Protein AF-A0A9Q1A5R7-F1 (afdb_monomer_lite)

pLDDT: mean 77.95, std 18.31, range [35.03, 96.88]

InterPro domains:
  IPR004014 Cation-transporting P-type ATPase, N-terminal [PF00690] (133-201)
  IPR004014 Cation-transporting P-type ATPase, N-terminal [SM00831] (129-206)
  IPR023298 P-type ATPase, transmembrane domain superfamily [SSF81665] (133-232)
  IPR024750 Calcium-transporting P-type ATPase, N-terminal autoinhibitory domain [PF12515] (28-69)

Organism: NCBI:txid2511006

Secondary structure (DSSP, 8-state):
----PPP--------------------TT----GGG--HHHHHHHHHHHHHHHHHHHTTTTSTHHHHHHHHHHHHHHHHHHHHHHHHHHHHHHHTTSS----------SS-SS-HHHHHHHHHHT-HHHHHHTTHHHHHHHHTT-BTTTB----HHHHHHHHHHH--S---PPPPPPHHHHHHHHTT-HHHHHHHHHHHHHHHHHHHHT-TTTTTHHHHHHHHHHHHHHHH-

Structure (mmCIF, N/CA/C/O backbone):
data_AF-A0A9Q1A5R7-F1
#
_entry.id   AF-A0A9Q1A5R7-F1
#
loop_
_atom_site.group_PDB
_atom_site.id
_atom_site.type_symbol
_atom_site.label_atom_id
_atom_site.label_alt_id
_atom_site.label_comp_id
_atom_site.label_asym_id
_atom_site.label_entity_id
_atom_site.label_seq_id
_atom_site.pdbx_PDB_ins_code
_atom_site.Cartn_x
_atom_site.Cartn_y
_atom_site.Cartn_z
_atom_site.occupancy
_atom_site.B_iso_or_equiv
_atom_site.auth_seq_id
_atom_site.auth_comp_id
_atom_site.auth_asym_id
_atom_site.auth_atom_id
_atom_site.pdbx_PDB_model_num
ATOM 1 N N . MET A 1 1 ? 64.427 -32.497 36.022 1.00 37.00 1 MET A N 1
ATOM 2 C CA . MET A 1 1 ? 63.151 -33.239 35.947 1.00 37.00 1 MET A CA 1
ATOM 3 C C . MET A 1 1 ? 62.146 -32.393 35.185 1.00 37.00 1 MET A C 1
ATOM 5 O O . MET A 1 1 ? 61.895 -31.293 35.646 1.00 37.00 1 MET A O 1
ATOM 9 N N . ALA A 1 2 ? 61.648 -32.941 34.064 1.00 38.72 2 ALA A N 1
ATOM 10 C CA . ALA A 1 2 ? 60.369 -32.684 33.371 1.00 38.72 2 ALA A CA 1
ATOM 11 C C . ALA A 1 2 ? 60.026 -31.236 32.932 1.00 38.72 2 ALA A C 1
ATOM 13 O O . ALA A 1 2 ? 60.221 -30.293 33.673 1.00 38.72 2 ALA A O 1
ATOM 14 N N . HIS A 1 3 ? 59.438 -30.935 31.773 1.00 36.19 3 HIS A N 1
ATOM 15 C CA . HIS A 1 3 ? 58.871 -31.721 30.677 1.00 36.19 3 HIS A CA 1
ATOM 16 C C . HIS A 1 3 ? 58.752 -30.738 29.489 1.00 36.19 3 HIS A C 1
ATOM 18 O O . HIS A 1 3 ? 57.985 -29.783 29.583 1.00 36.19 3 HIS A O 1
ATOM 24 N N . GLN A 1 4 ? 59.476 -30.934 28.384 1.00 41.53 4 GLN A N 1
ATOM 25 C CA . GLN A 1 4 ? 59.253 -30.161 27.154 1.00 41.53 4 GLN A CA 1
ATOM 26 C C . GLN A 1 4 ? 58.473 -31.052 26.188 1.00 41.53 4 GLN A C 1
ATOM 28 O O . GLN A 1 4 ? 59.016 -31.992 25.611 1.00 41.53 4 GLN A O 1
ATOM 33 N N . ARG A 1 5 ? 57.153 -30.841 26.124 1.00 46.53 5 ARG A N 1
ATOM 34 C CA . ARG A 1 5 ? 56.271 -31.512 25.163 1.00 46.53 5 ARG A CA 1
ATOM 35 C C . ARG A 1 5 ? 56.503 -30.874 23.796 1.00 46.53 5 ARG A C 1
ATOM 37 O O . ARG A 1 5 ? 56.421 -29.658 23.675 1.00 46.53 5 ARG A O 1
ATOM 44 N N . GLY A 1 6 ? 56.858 -31.705 22.822 1.00 43.41 6 GLY A N 1
ATOM 45 C CA . GLY A 1 6 ? 57.035 -31.306 21.435 1.00 43.41 6 GLY A CA 1
ATOM 46 C C . GLY A 1 6 ? 55.694 -31.024 20.771 1.00 43.41 6 GLY A C 1
ATOM 47 O O . GLY A 1 6 ? 54.748 -31.799 20.919 1.00 43.41 6 GLY A O 1
ATOM 48 N N . ASP A 1 7 ? 55.644 -29.921 20.035 1.00 40.94 7 ASP A N 1
ATOM 49 C CA . ASP A 1 7 ? 54.522 -29.579 19.176 1.00 40.94 7 ASP A CA 1
ATOM 50 C C . ASP A 1 7 ? 54.569 -30.441 17.904 1.00 40.94 7 ASP A C 1
ATOM 52 O O . ASP A 1 7 ? 55.521 -30.425 17.121 1.00 40.94 7 ASP A O 1
ATOM 56 N N . LEU A 1 8 ? 53.515 -31.237 17.746 1.00 48.56 8 LEU A N 1
ATOM 57 C CA . LEU A 1 8 ? 53.211 -32.132 16.635 1.00 48.56 8 LEU A CA 1
ATOM 58 C C . LEU A 1 8 ? 52.530 -31.355 15.497 1.00 48.56 8 LEU A C 1
ATOM 60 O O . LEU A 1 8 ? 51.333 -31.499 15.308 1.00 48.56 8 LEU A O 1
ATOM 64 N N . GLU A 1 9 ? 53.256 -30.545 14.724 1.00 46.25 9 GLU A N 1
ATOM 65 C CA . GLU A 1 9 ? 52.755 -30.038 13.423 1.00 46.25 9 GLU A CA 1
ATOM 66 C C . GLU A 1 9 ? 53.860 -29.898 12.354 1.00 46.25 9 GLU A C 1
ATOM 68 O O . GLU A 1 9 ? 53.788 -29.076 11.444 1.00 46.25 9 GLU A O 1
ATOM 73 N N . ALA A 1 10 ? 54.892 -30.744 12.406 1.00 43.75 10 ALA A N 1
ATOM 74 C CA . ALA A 1 10 ? 55.768 -30.963 11.256 1.00 43.75 10 ALA A CA 1
ATOM 75 C C . ALA A 1 10 ? 55.253 -32.180 10.475 1.00 43.75 10 ALA A C 1
ATOM 77 O O . ALA A 1 10 ? 55.503 -33.327 10.846 1.00 43.75 10 ALA A O 1
ATOM 78 N N . GLY A 1 11 ? 54.478 -31.923 9.419 1.00 40.28 11 GLY A N 1
ATOM 79 C CA . GLY A 1 11 ? 54.028 -32.952 8.484 1.00 40.28 11 GLY A CA 1
ATOM 80 C C . GLY A 1 11 ? 55.211 -33.764 7.950 1.00 40.28 11 GLY A C 1
ATOM 81 O O . GLY A 1 11 ? 56.242 -33.203 7.580 1.00 40.28 11 GLY A O 1
ATOM 82 N N . GLN A 1 12 ? 55.055 -35.087 7.952 1.00 38.22 12 GLN A N 1
ATOM 83 C CA . GLN A 1 12 ? 56.049 -36.056 7.499 1.00 38.22 12 GLN A CA 1
ATOM 84 C C . GLN A 1 12 ? 56.592 -35.709 6.106 1.00 38.22 12 GLN A C 1
ATOM 86 O O . GLN A 1 12 ? 55.837 -35.546 5.146 1.00 38.22 12 GLN A O 1
ATOM 91 N N . ASN A 1 13 ? 57.920 -35.664 5.997 1.00 38.91 13 ASN A N 1
ATOM 92 C CA . ASN A 1 13 ? 58.622 -35.678 4.722 1.00 38.91 13 ASN A CA 1
ATOM 93 C C . ASN A 1 13 ? 58.421 -37.055 4.079 1.00 38.91 13 ASN A C 1
ATOM 95 O O . ASN A 1 13 ? 59.098 -38.016 4.438 1.00 38.91 13 ASN A O 1
ATOM 99 N N . ILE A 1 14 ? 57.483 -37.151 3.136 1.00 39.03 14 ILE A N 1
ATOM 100 C CA . ILE A 1 14 ? 57.416 -38.282 2.211 1.00 39.03 14 ILE A CA 1
ATOM 101 C C . ILE A 1 14 ? 58.539 -38.084 1.194 1.00 39.03 14 ILE A C 1
ATOM 103 O O . ILE A 1 14 ? 58.403 -37.377 0.196 1.00 39.03 14 ILE A O 1
ATOM 107 N N . SER A 1 15 ? 59.679 -38.698 1.486 1.00 44.50 15 SER A N 1
ATOM 108 C CA . SER A 1 15 ? 60.697 -39.037 0.504 1.00 44.50 15 SER A CA 1
ATOM 109 C C . SER A 1 15 ? 60.098 -40.052 -0.471 1.00 44.50 15 SER A C 1
ATOM 111 O O . SER A 1 15 ? 60.019 -41.242 -0.185 1.00 44.50 15 SER A O 1
ATOM 113 N N . THR A 1 16 ? 59.652 -39.568 -1.628 1.00 38.34 16 THR A N 1
ATOM 114 C CA . THR A 1 16 ? 59.448 -40.407 -2.814 1.00 38.34 16 THR A CA 1
ATOM 115 C C . THR A 1 16 ? 60.491 -40.006 -3.839 1.00 38.34 16 THR A C 1
ATOM 117 O O . THR A 1 16 ? 60.347 -39.039 -4.580 1.00 38.34 16 THR A O 1
ATOM 120 N N . ASP A 1 17 ? 61.596 -40.742 -3.793 1.00 39.72 17 ASP A N 1
ATOM 121 C CA . ASP A 1 17 ? 62.541 -40.853 -4.890 1.00 39.72 17 ASP A CA 1
ATOM 122 C C . ASP A 1 17 ? 61.871 -41.679 -5.994 1.00 39.72 17 ASP A C 1
ATOM 124 O O . ASP A 1 17 ? 61.526 -42.845 -5.796 1.00 39.72 17 ASP A O 1
ATOM 128 N N . LEU A 1 18 ? 61.618 -41.045 -7.133 1.00 40.28 18 LEU A N 1
ATOM 129 C CA . LEU A 1 18 ? 61.292 -41.710 -8.388 1.00 40.28 18 LEU A CA 1
ATOM 130 C C . LEU A 1 18 ? 61.838 -40.839 -9.515 1.00 40.28 18 LEU A C 1
ATOM 132 O O . LEU A 1 18 ? 61.163 -39.993 -10.096 1.00 40.28 18 LEU A O 1
ATOM 136 N N . SER A 1 19 ? 63.115 -41.065 -9.807 1.00 40.78 19 SER A N 1
ATOM 137 C CA . SER A 1 19 ? 63.731 -40.662 -11.063 1.00 40.78 19 SER A CA 1
ATOM 138 C C . SER A 1 19 ? 62.994 -41.316 -12.238 1.00 40.78 19 SER A C 1
ATOM 140 O O . SER A 1 19 ? 63.115 -42.520 -12.459 1.00 40.78 19 SER A O 1
ATOM 142 N N . ARG A 1 20 ? 62.270 -40.523 -13.034 1.00 35.03 20 ARG A N 1
ATOM 143 C CA . ARG A 1 20 ? 62.025 -40.813 -14.454 1.00 35.03 20 ARG A CA 1
ATOM 144 C C . ARG A 1 20 ? 61.738 -39.512 -15.198 1.00 35.03 20 ARG A C 1
ATOM 146 O O . ARG A 1 20 ? 60.765 -38.829 -14.904 1.00 35.03 20 ARG A O 1
ATOM 153 N N . GLY A 1 21 ? 62.628 -39.170 -16.127 1.00 43.41 21 GLY A N 1
ATOM 154 C CA . GLY A 1 21 ? 62.523 -37.975 -16.955 1.00 43.41 21 GLY A CA 1
ATOM 155 C C . GLY A 1 21 ? 61.271 -37.961 -17.831 1.00 43.41 21 GLY A C 1
ATOM 156 O O . GLY A 1 21 ? 60.782 -39.005 -18.265 1.00 43.41 21 GLY A O 1
ATOM 157 N N . GLY A 1 22 ? 60.790 -36.750 -18.089 1.00 36.47 22 GLY A N 1
ATOM 158 C CA . GLY A 1 22 ? 59.704 -36.449 -19.010 1.00 36.47 22 GLY A CA 1
ATOM 159 C C . GLY A 1 22 ? 59.346 -34.973 -18.898 1.00 36.47 22 GLY A C 1
ATOM 160 O O . GLY A 1 22 ? 58.920 -34.523 -17.839 1.00 36.47 22 GLY A O 1
ATOM 161 N N . ASP A 1 23 ? 59.587 -34.234 -19.974 1.00 49.88 23 ASP A N 1
ATOM 162 C CA . ASP A 1 23 ? 59.338 -32.805 -20.140 1.00 49.88 23 ASP A CA 1
ATOM 163 C C . ASP A 1 23 ? 57.964 -32.366 -19.598 1.00 49.88 23 ASP A C 1
ATOM 165 O O . ASP A 1 23 ? 56.927 -32.830 -20.075 1.00 49.88 23 ASP A O 1
ATOM 169 N N . LEU A 1 24 ? 57.934 -31.429 -18.640 1.00 44.53 24 LEU A N 1
ATOM 170 C CA . LEU A 1 24 ? 56.708 -30.712 -18.279 1.00 44.53 24 LEU A CA 1
ATOM 171 C C . LEU A 1 24 ? 56.756 -29.292 -18.844 1.00 44.53 24 LEU A C 1
ATOM 173 O O . LEU A 1 24 ? 57.349 -28.373 -18.284 1.00 44.53 24 LEU A O 1
ATOM 177 N N . SER A 1 25 ? 56.109 -29.177 -20.001 1.00 47.09 25 SER A N 1
ATOM 178 C CA . SER A 1 25 ? 55.561 -27.969 -20.609 1.00 47.09 25 SER A CA 1
ATOM 179 C C . SER A 1 25 ? 55.102 -26.943 -19.567 1.00 47.09 25 SER A C 1
ATOM 181 O O . SER A 1 25 ? 54.177 -27.221 -18.806 1.00 47.09 25 SER A O 1
ATOM 183 N N . SER A 1 26 ? 55.685 -25.739 -19.607 1.00 56.69 26 SER A N 1
ATOM 184 C CA . SER A 1 26 ? 55.204 -24.594 -18.831 1.00 56.69 26 SER A CA 1
ATOM 185 C C . SER A 1 26 ? 53.843 -24.147 -19.368 1.00 56.69 26 SER A C 1
ATOM 187 O O . SER A 1 26 ? 53.742 -23.587 -20.461 1.00 56.69 26 SER A O 1
ATOM 189 N N . GLY A 1 27 ? 52.780 -24.475 -18.640 1.00 55.09 27 GLY A N 1
ATOM 190 C CA . GLY A 1 27 ? 51.410 -24.150 -19.019 1.00 55.09 27 GLY A CA 1
ATOM 191 C C . GLY A 1 27 ? 50.970 -22.794 -18.453 1.00 55.09 27 GLY A C 1
ATOM 192 O O . GLY A 1 27 ? 51.446 -22.381 -17.397 1.00 55.09 27 GLY A O 1
ATOM 193 N N . PRO A 1 28 ? 49.985 -22.113 -19.069 1.00 56.97 28 PRO A N 1
ATOM 194 C CA . PRO A 1 28 ? 49.439 -20.835 -18.581 1.00 56.97 28 PRO A CA 1
ATOM 195 C C . PRO A 1 28 ? 48.747 -20.921 -17.204 1.00 56.97 28 PRO A C 1
ATOM 197 O O . PRO A 1 28 ? 48.322 -19.902 -16.664 1.00 56.97 28 PRO A O 1
ATOM 200 N N . PHE A 1 29 ? 48.646 -22.125 -16.630 1.00 50.34 29 PHE A N 1
ATOM 201 C CA . PHE A 1 29 ? 48.094 -22.405 -15.305 1.00 50.34 29 PHE A CA 1
ATOM 202 C C . PHE A 1 29 ? 49.133 -22.959 -14.317 1.00 50.34 29 PHE A C 1
ATOM 204 O O . PHE A 1 29 ? 48.750 -23.505 -13.281 1.00 50.34 29 PHE A O 1
ATOM 211 N N . ASP A 1 30 ? 50.433 -22.794 -14.589 1.00 55.28 30 ASP A N 1
ATOM 212 C CA . ASP A 1 30 ? 51.483 -23.069 -13.604 1.00 55.28 30 ASP A CA 1
ATOM 213 C C . ASP A 1 30 ? 51.435 -22.031 -12.481 1.00 55.28 30 ASP A C 1
ATOM 215 O O . ASP A 1 30 ? 52.090 -20.986 -12.490 1.00 55.28 30 ASP A O 1
ATOM 219 N N . ILE A 1 31 ? 50.619 -22.322 -11.474 1.00 54.19 31 ILE A N 1
ATOM 220 C CA . ILE A 1 31 ? 50.621 -21.580 -10.223 1.00 54.19 31 ILE A CA 1
ATOM 221 C C . ILE A 1 31 ? 51.923 -21.947 -9.509 1.00 54.19 31 ILE A C 1
ATOM 223 O O . ILE A 1 31 ? 52.056 -23.050 -8.975 1.00 54.19 31 ILE A O 1
ATOM 227 N N . ILE A 1 32 ? 52.887 -21.019 -9.487 1.00 60.53 32 ILE A N 1
ATOM 228 C CA . ILE A 1 32 ? 54.091 -21.122 -8.652 1.00 60.53 32 ILE A CA 1
ATOM 229 C C . ILE A 1 32 ? 53.630 -21.496 -7.242 1.00 60.53 32 ILE A C 1
ATOM 231 O O . ILE A 1 32 ? 52.868 -20.757 -6.616 1.00 60.53 32 ILE A O 1
ATOM 235 N N . SER A 1 33 ? 54.061 -22.668 -6.773 1.00 57.75 33 SER A N 1
ATOM 236 C CA . SER A 1 33 ? 53.674 -23.226 -5.480 1.00 57.75 33 SER A CA 1
ATOM 237 C C . SER A 1 33 ? 53.824 -22.172 -4.380 1.00 57.75 33 SER A C 1
ATOM 239 O O . SER A 1 33 ? 54.927 -21.787 -3.991 1.00 57.75 33 SER A O 1
ATOM 241 N N . THR A 1 34 ? 52.692 -21.701 -3.855 1.00 57.34 34 THR A N 1
ATOM 242 C CA . THR A 1 34 ? 52.618 -20.662 -2.813 1.00 57.34 34 THR A CA 1
ATOM 243 C C . THR A 1 34 ? 53.137 -21.147 -1.459 1.00 57.34 34 THR A C 1
ATOM 245 O O . THR A 1 34 ? 53.210 -20.377 -0.500 1.00 57.34 34 THR A O 1
ATOM 248 N N . LYS A 1 35 ? 53.538 -22.423 -1.382 1.00 57.41 35 LYS A N 1
ATOM 249 C CA . LYS A 1 35 ? 54.049 -23.088 -0.183 1.00 57.41 35 LYS A CA 1
ATOM 250 C C . LYS A 1 35 ? 55.348 -22.461 0.347 1.00 57.41 35 LYS A C 1
ATOM 252 O O . LYS A 1 35 ? 55.632 -22.613 1.527 1.00 57.41 35 LYS A O 1
ATOM 257 N N . ASN A 1 36 ? 56.073 -21.702 -0.486 1.00 62.12 36 ASN A N 1
ATOM 258 C CA . ASN A 1 36 ? 57.336 -21.032 -0.139 1.00 62.12 36 ASN A CA 1
ATOM 259 C C . ASN A 1 36 ? 57.237 -19.490 -0.150 1.00 62.12 36 ASN A C 1
ATOM 261 O O . ASN A 1 36 ? 58.183 -18.801 -0.532 1.00 62.12 36 ASN A O 1
ATOM 265 N N . ALA A 1 37 ? 56.091 -18.919 0.233 1.00 68.06 37 ALA A N 1
ATOM 266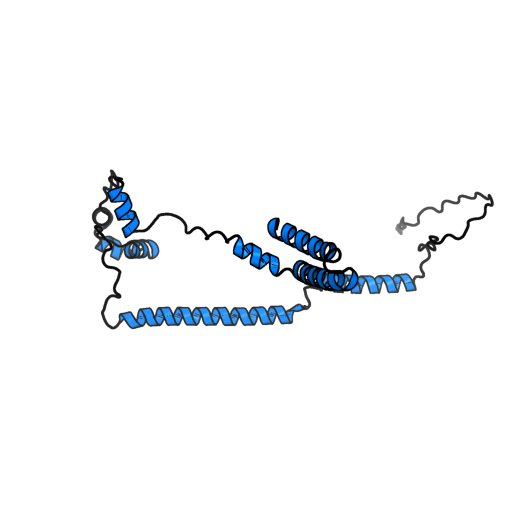 C CA . ALA A 1 37 ? 55.958 -17.468 0.361 1.00 68.06 37 ALA A CA 1
ATOM 267 C C . ALA A 1 37 ? 56.937 -16.911 1.417 1.00 68.06 37 ALA A C 1
ATOM 269 O O . ALA A 1 37 ? 56.994 -17.402 2.545 1.00 68.06 37 ALA A O 1
ATOM 270 N N . SER A 1 38 ? 57.699 -15.863 1.075 1.00 80.62 38 SER A N 1
ATOM 271 C CA . SER A 1 38 ? 58.652 -15.256 2.014 1.00 80.62 38 SER A CA 1
ATOM 272 C C . SER A 1 38 ? 57.931 -14.719 3.256 1.00 80.62 38 SER A C 1
ATOM 274 O O . SER A 1 38 ? 56.811 -14.205 3.165 1.00 80.62 38 SER A O 1
ATOM 276 N N . ILE A 1 39 ? 58.566 -14.799 4.428 1.00 78.00 39 ILE A N 1
ATOM 277 C CA . ILE A 1 39 ? 57.959 -14.400 5.714 1.00 78.00 39 ILE A CA 1
ATOM 278 C C . ILE A 1 39 ? 57.434 -12.952 5.670 1.00 78.00 39 ILE A C 1
ATOM 280 O O . ILE A 1 39 ? 56.379 -12.643 6.233 1.00 78.00 39 ILE A O 1
ATOM 284 N N . ASP A 1 40 ? 58.115 -12.064 4.9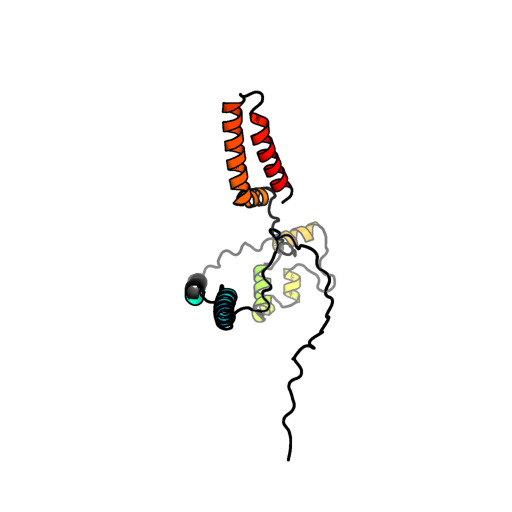45 1.00 82.00 40 ASP A N 1
ATOM 285 C CA . ASP A 1 40 ? 57.687 -10.675 4.782 1.00 82.00 40 ASP A CA 1
ATOM 286 C C . ASP A 1 40 ? 56.424 -10.524 3.933 1.00 82.00 40 ASP A C 1
ATOM 288 O O . ASP A 1 40 ? 55.578 -9.679 4.241 1.00 82.00 40 ASP A O 1
ATOM 292 N N . SER A 1 41 ? 56.245 -11.360 2.907 1.00 77.94 41 SER A N 1
ATOM 293 C CA . SER A 1 41 ? 55.014 -11.381 2.113 1.00 77.94 41 SER A CA 1
ATOM 294 C C . SER A 1 41 ? 53.821 -11.833 2.963 1.00 77.94 41 SER A C 1
ATOM 296 O O . SER A 1 41 ? 52.798 -11.149 2.994 1.00 77.94 41 SER A O 1
ATOM 298 N N . LEU A 1 42 ? 53.982 -12.888 3.770 1.00 82.12 42 LEU A N 1
ATOM 299 C CA . LEU A 1 42 ? 52.975 -13.364 4.728 1.00 82.12 42 LEU A CA 1
ATOM 300 C C . LEU A 1 42 ? 52.617 -12.289 5.762 1.00 82.12 42 LEU A C 1
ATOM 302 O O . LEU A 1 42 ? 51.443 -12.085 6.078 1.00 82.12 42 LEU A O 1
ATOM 306 N N . ARG A 1 43 ? 53.613 -11.551 6.266 1.00 84.38 43 ARG A N 1
ATOM 307 C CA . ARG A 1 43 ? 53.400 -10.443 7.209 1.00 84.38 43 ARG A CA 1
ATOM 308 C C . ARG A 1 43 ? 52.588 -9.308 6.576 1.00 84.38 43 ARG A C 1
ATOM 310 O O . ARG A 1 43 ? 51.699 -8.763 7.232 1.00 84.38 43 ARG A O 1
ATOM 317 N N . ARG A 1 44 ? 52.855 -8.963 5.311 1.00 88.38 44 ARG A N 1
ATOM 318 C CA . ARG A 1 44 ? 52.083 -7.958 4.553 1.00 88.38 44 ARG A CA 1
ATOM 319 C C . ARG A 1 44 ? 50.650 -8.426 4.302 1.00 88.38 44 ARG A C 1
ATOM 321 O O . ARG A 1 44 ? 49.721 -7.668 4.574 1.00 88.38 44 ARG A O 1
ATOM 328 N N . TRP A 1 45 ? 50.466 -9.681 3.896 1.00 82.06 45 TRP A N 1
ATOM 329 C CA . TRP A 1 45 ? 49.145 -10.281 3.694 1.00 82.06 45 TRP A CA 1
ATOM 330 C C . TRP A 1 45 ? 48.313 -10.322 4.979 1.00 82.06 45 TRP A C 1
ATOM 332 O O . TRP A 1 45 ? 47.139 -9.960 4.954 1.00 82.06 45 TRP A O 1
ATOM 342 N N . ARG A 1 46 ? 48.919 -10.651 6.128 1.00 88.94 46 ARG A N 1
ATOM 343 C CA . ARG A 1 46 ? 48.240 -10.597 7.436 1.00 88.94 46 ARG A CA 1
ATOM 344 C C . ARG A 1 46 ? 47.786 -9.183 7.802 1.00 88.94 46 ARG A C 1
ATOM 346 O O . ARG A 1 46 ? 46.655 -9.012 8.248 1.00 88.94 46 ARG A O 1
ATOM 353 N N . LYS A 1 47 ? 48.633 -8.168 7.590 1.00 89.94 47 LYS A N 1
ATOM 354 C CA . LYS A 1 47 ? 48.268 -6.759 7.830 1.00 89.94 47 LYS A CA 1
ATOM 355 C C . LYS A 1 47 ? 47.119 -6.315 6.922 1.00 89.94 47 LYS A C 1
ATOM 357 O O . LYS A 1 47 ? 46.154 -5.737 7.413 1.00 89.94 47 LYS A O 1
ATOM 362 N N . ALA A 1 48 ? 47.194 -6.628 5.629 1.00 89.12 48 ALA A N 1
ATOM 363 C CA . ALA A 1 48 ? 46.142 -6.304 4.670 1.00 89.12 48 ALA A CA 1
ATOM 364 C C . ALA A 1 48 ? 44.812 -6.988 5.029 1.00 89.12 48 ALA A C 1
ATOM 366 O O . ALA A 1 48 ? 43.769 -6.339 5.042 1.00 89.12 48 ALA A O 1
ATOM 367 N N . ALA A 1 49 ? 44.851 -8.269 5.407 1.00 87.81 49 ALA A N 1
ATOM 368 C CA . ALA A 1 49 ? 43.672 -9.016 5.835 1.00 87.81 49 ALA A CA 1
ATOM 369 C C . ALA A 1 49 ? 43.042 -8.436 7.110 1.00 87.81 49 ALA A C 1
ATOM 371 O O . ALA A 1 49 ? 41.822 -8.340 7.187 1.00 87.81 49 ALA A O 1
ATOM 372 N N . LEU A 1 50 ? 43.849 -8.000 8.084 1.00 88.81 50 LEU A N 1
ATOM 373 C CA . LEU A 1 50 ? 43.360 -7.333 9.295 1.00 88.81 50 LEU A CA 1
ATOM 374 C C . LEU A 1 50 ? 42.638 -6.023 8.973 1.00 88.81 50 LEU A C 1
ATOM 376 O O . LEU A 1 50 ? 41.539 -5.798 9.472 1.00 88.81 50 LEU A O 1
ATOM 380 N N . VAL A 1 51 ? 43.220 -5.190 8.106 1.00 87.19 51 VAL A N 1
ATOM 381 C CA . VAL A 1 51 ? 42.616 -3.919 7.679 1.00 87.19 51 VAL A CA 1
ATOM 382 C C . VAL A 1 51 ? 41.329 -4.157 6.889 1.00 87.19 51 VAL A C 1
ATOM 384 O O . VAL A 1 51 ? 40.332 -3.489 7.144 1.00 87.19 51 VAL A O 1
ATOM 387 N N . LEU A 1 52 ? 41.310 -5.138 5.981 1.00 84.94 52 LEU A N 1
ATOM 388 C CA . LEU A 1 52 ? 40.114 -5.514 5.218 1.00 84.94 52 LEU A CA 1
ATOM 389 C C . LEU A 1 52 ? 39.023 -6.134 6.102 1.00 84.94 52 LEU A C 1
ATOM 391 O O . LEU A 1 52 ? 37.835 -5.897 5.886 1.00 84.94 52 LEU A O 1
ATOM 395 N N . ASN A 1 53 ? 39.399 -6.924 7.109 1.00 85.00 53 ASN A N 1
ATOM 396 C CA . ASN A 1 53 ? 38.452 -7.493 8.064 1.00 85.00 53 ASN A CA 1
ATOM 397 C C . ASN A 1 53 ? 37.872 -6.398 8.969 1.00 85.00 53 ASN A C 1
ATOM 399 O O . ASN A 1 53 ? 36.655 -6.334 9.137 1.00 85.00 53 ASN A O 1
ATOM 403 N N . ALA A 1 54 ? 38.713 -5.484 9.463 1.00 79.12 54 ALA A N 1
ATOM 404 C CA . ALA A 1 54 ? 38.289 -4.316 10.226 1.00 79.12 54 ALA A CA 1
ATOM 405 C C . ALA A 1 54 ? 37.371 -3.407 9.394 1.00 79.12 54 ALA A C 1
ATOM 407 O O . ALA A 1 54 ? 36.275 -3.088 9.840 1.00 79.12 54 ALA A O 1
ATOM 408 N N . SER A 1 55 ? 37.739 -3.062 8.157 1.00 76.25 55 SER A N 1
ATOM 409 C CA . SER A 1 55 ? 36.894 -2.240 7.281 1.00 76.25 55 SER A CA 1
ATOM 410 C C . SER A 1 55 ? 35.577 -2.936 6.923 1.00 76.25 55 SER A C 1
ATOM 412 O O . SER A 1 55 ? 34.529 -2.294 6.872 1.00 76.25 55 SER A O 1
ATOM 414 N N . ARG A 1 56 ? 35.578 -4.267 6.753 1.00 77.06 56 ARG A N 1
ATOM 415 C CA . ARG A 1 56 ? 34.348 -5.051 6.574 1.00 77.06 56 ARG A CA 1
ATOM 416 C C . ARG A 1 56 ? 33.470 -5.038 7.822 1.00 77.06 56 ARG A C 1
ATOM 418 O O . ARG A 1 56 ? 32.266 -4.861 7.670 1.00 77.06 56 ARG A O 1
ATOM 425 N N . ARG A 1 57 ? 34.042 -5.223 9.013 1.00 77.62 57 ARG A N 1
ATOM 426 C CA . ARG A 1 57 ? 33.304 -5.217 10.288 1.00 77.62 57 ARG A CA 1
ATOM 427 C C . ARG A 1 57 ? 32.782 -3.833 10.664 1.00 77.62 57 ARG A C 1
ATOM 429 O O . ARG A 1 57 ? 31.707 -3.740 11.239 1.00 77.62 57 ARG A O 1
ATOM 436 N N . PHE A 1 58 ? 33.500 -2.777 10.296 1.00 72.88 58 PHE A N 1
ATOM 437 C CA . PHE A 1 58 ? 33.170 -1.398 10.656 1.00 72.88 58 PHE A CA 1
ATOM 438 C C . PHE A 1 58 ? 32.496 -0.599 9.533 1.00 72.88 58 PHE A C 1
ATOM 440 O O . PHE A 1 58 ? 32.237 0.593 9.689 1.00 72.88 58 PHE A O 1
ATOM 447 N N . ARG A 1 59 ? 32.114 -1.263 8.432 1.00 71.19 59 ARG A N 1
ATOM 448 C CA . ARG A 1 59 ? 31.331 -0.664 7.334 1.00 71.19 59 ARG A CA 1
ATOM 449 C C . ARG A 1 59 ? 30.027 -0.007 7.805 1.00 71.19 59 ARG A C 1
ATOM 451 O O . ARG A 1 59 ? 29.542 0.897 7.141 1.00 71.19 59 ARG A O 1
ATOM 458 N N . TYR A 1 60 ? 29.494 -0.445 8.947 1.00 59.81 60 TYR A N 1
ATOM 459 C CA . TYR A 1 60 ? 28.245 0.048 9.536 1.00 59.81 60 TYR A CA 1
ATOM 460 C C . TYR A 1 60 ? 28.421 0.756 10.885 1.00 59.81 60 TYR A C 1
ATOM 462 O O . TYR A 1 60 ? 27.448 1.245 11.442 1.00 59.81 60 TYR A O 1
ATOM 470 N N . THR A 1 61 ? 29.642 0.839 11.416 1.00 61.19 61 THR A N 1
ATOM 471 C CA . THR A 1 61 ? 29.915 1.509 12.701 1.00 61.19 61 THR A CA 1
ATOM 472 C C . THR A 1 61 ? 30.548 2.885 12.525 1.00 61.19 61 THR A C 1
ATOM 474 O O . THR A 1 61 ? 30.820 3.548 13.516 1.00 61.19 61 THR A O 1
ATOM 477 N N . LEU A 1 62 ? 30.853 3.304 11.294 1.00 58.12 62 LEU A N 1
ATOM 478 C CA . LEU A 1 62 ? 31.487 4.599 11.017 1.00 58.12 62 LEU A CA 1
ATOM 479 C C . LEU A 1 62 ? 30.475 5.744 10.853 1.00 58.12 62 LEU A C 1
ATOM 481 O O . LEU A 1 62 ? 30.841 6.908 10.976 1.00 58.12 62 LEU A O 1
ATOM 485 N N . ASP A 1 63 ? 29.190 5.428 10.692 1.00 66.75 63 ASP A N 1
ATOM 486 C CA . ASP A 1 63 ? 28.114 6.417 10.566 1.00 66.75 63 ASP A CA 1
ATOM 487 C C . ASP A 1 63 ? 27.542 6.861 11.931 1.00 66.75 63 ASP A C 1
ATOM 489 O O . ASP A 1 63 ? 26.388 7.276 12.024 1.00 66.75 63 ASP A O 1
ATOM 493 N N . LEU A 1 64 ? 28.349 6.838 13.003 1.00 68.62 64 LEU A N 1
ATOM 494 C CA . LEU A 1 64 ? 27.936 7.290 14.345 1.00 68.62 64 LEU A CA 1
ATOM 495 C C . LEU A 1 64 ? 27.385 8.719 14.314 1.00 68.62 64 LEU A C 1
ATOM 497 O O . LEU A 1 64 ? 26.322 8.994 14.864 1.00 68.62 64 LEU A O 1
ATOM 501 N N . LYS A 1 65 ? 28.054 9.615 13.579 1.00 76.31 65 LYS A N 1
ATOM 502 C CA . LYS A 1 65 ? 27.618 11.008 13.419 1.00 76.31 65 LYS A CA 1
ATOM 503 C C . LYS A 1 65 ? 26.254 11.111 12.724 1.00 76.31 65 LYS A C 1
ATOM 505 O O . LYS A 1 65 ? 25.414 11.915 13.120 1.00 76.31 65 LYS A O 1
ATOM 510 N N . LYS A 1 66 ? 26.009 10.263 11.722 1.00 80.00 66 LYS A N 1
ATOM 511 C CA . LYS A 1 66 ? 24.757 10.229 10.954 1.00 80.00 66 LYS A CA 1
ATOM 512 C C . LYS A 1 66 ? 23.612 9.620 11.766 1.00 80.00 66 LYS A C 1
ATOM 514 O O . LYS A 1 66 ? 22.475 10.079 11.664 1.00 80.00 66 LYS A O 1
ATOM 519 N N . GLU A 1 67 ? 23.887 8.614 12.597 1.00 80.19 67 GLU A N 1
ATOM 520 C CA . GLU A 1 67 ? 22.913 8.090 13.561 1.00 80.19 67 GLU A CA 1
ATOM 521 C C . GLU A 1 67 ? 22.586 9.097 14.664 1.00 80.19 67 GLU A C 1
ATOM 523 O O . GLU A 1 67 ?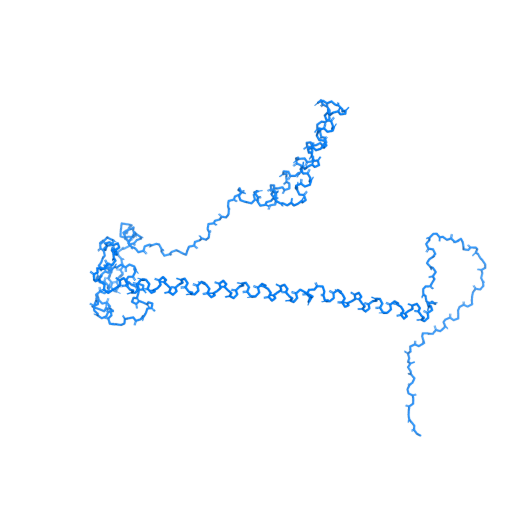 21.415 9.261 15.008 1.00 80.19 67 GLU A O 1
ATOM 528 N N . GLU A 1 68 ? 23.583 9.805 15.194 1.00 82.94 68 GLU A N 1
ATOM 529 C CA . GLU A 1 68 ? 23.371 10.871 16.173 1.00 82.94 68 GLU A CA 1
ATOM 530 C C . GLU A 1 68 ? 22.521 12.007 15.595 1.00 82.94 68 GLU A C 1
ATOM 532 O O . GLU A 1 68 ? 21.565 12.443 16.239 1.00 82.94 68 GLU A O 1
ATOM 537 N N . GLU A 1 69 ? 22.802 12.451 14.367 1.00 87.44 69 GLU A N 1
ATOM 538 C CA . GLU A 1 69 ? 21.982 13.436 13.654 1.00 87.44 69 GLU A CA 1
ATOM 539 C C . GLU A 1 69 ? 20.541 12.944 13.468 1.00 87.44 69 GLU A C 1
ATOM 541 O O . GLU A 1 69 ? 19.601 13.668 13.808 1.00 87.44 69 GLU A O 1
ATOM 546 N N . LYS A 1 70 ? 20.338 11.689 13.039 1.00 85.50 70 LYS A N 1
ATOM 547 C CA . LYS A 1 70 ? 18.999 11.076 12.953 1.00 85.50 70 LYS A CA 1
ATOM 548 C C . LYS A 1 70 ? 18.288 11.057 14.308 1.00 85.50 70 LYS A C 1
ATOM 550 O O . LYS A 1 70 ? 17.113 11.417 14.381 1.00 85.50 70 LYS A O 1
ATOM 555 N N . ARG A 1 71 ? 18.978 10.682 15.392 1.00 85.75 71 ARG A N 1
ATOM 556 C CA . ARG A 1 71 ? 18.414 10.676 16.755 1.00 85.75 71 ARG A CA 1
ATOM 557 C C . ARG A 1 71 ? 18.047 12.085 17.226 1.00 85.75 71 ARG A C 1
ATOM 559 O O . ARG A 1 71 ? 16.988 12.249 17.827 1.00 85.75 71 ARG A O 1
ATOM 566 N N . ARG A 1 72 ? 18.863 13.099 16.909 1.00 89.12 72 ARG A N 1
ATOM 567 C CA . ARG A 1 72 ? 18.584 14.520 17.201 1.00 89.12 72 ARG A CA 1
ATOM 568 C C . ARG A 1 72 ? 17.391 15.056 16.410 1.00 89.12 72 ARG A C 1
ATOM 570 O O . ARG A 1 72 ? 16.610 15.838 16.942 1.00 89.12 72 ARG A O 1
ATOM 577 N N . ILE A 1 73 ? 17.236 14.652 15.150 1.00 88.81 73 ILE A N 1
ATOM 578 C CA . ILE A 1 73 ? 16.064 15.015 14.341 1.00 88.81 73 ILE A CA 1
ATOM 579 C C . ILE A 1 73 ? 14.805 14.365 14.931 1.00 88.81 73 ILE A C 1
ATOM 581 O O . ILE A 1 73 ? 13.813 15.050 15.173 1.00 88.81 73 ILE A O 1
ATOM 585 N N . LEU A 1 74 ? 14.855 13.067 15.245 1.00 85.12 74 LEU A N 1
ATOM 586 C CA . LEU A 1 74 ? 13.720 12.337 15.817 1.00 85.12 74 LEU A CA 1
ATOM 587 C C . LEU A 1 74 ? 13.313 12.851 17.204 1.00 85.12 74 LEU A C 1
ATOM 589 O O . LEU A 1 74 ? 12.119 12.912 17.496 1.00 85.12 74 LEU A O 1
ATOM 593 N N . SER A 1 75 ? 14.264 13.246 18.054 1.00 86.44 75 SER A N 1
ATOM 594 C CA . SER A 1 75 ? 13.945 13.821 19.366 1.00 86.44 75 SER A CA 1
ATOM 595 C C . SER A 1 75 ? 13.228 15.167 19.240 1.00 86.44 75 SER A C 1
ATOM 597 O O . SER A 1 75 ? 12.223 15.377 19.918 1.00 86.44 75 SER A O 1
ATOM 599 N N . LYS A 1 76 ? 13.669 16.035 18.317 1.00 89.12 76 LYS A N 1
ATOM 600 C CA . LYS A 1 76 ? 12.997 17.309 18.009 1.00 89.12 76 LYS A CA 1
ATOM 601 C C . LYS A 1 76 ? 11.579 17.095 17.485 1.00 89.12 76 LYS A C 1
ATOM 603 O O . LYS A 1 76 ? 10.661 17.774 17.929 1.00 89.12 76 LYS A O 1
ATOM 608 N N . ILE A 1 77 ? 11.377 16.119 16.597 1.00 91.56 77 ILE A N 1
ATOM 609 C CA . ILE A 1 77 ? 10.044 15.785 16.070 1.00 91.56 77 ILE A CA 1
ATOM 610 C C . ILE A 1 77 ? 9.114 15.320 17.195 1.00 91.56 77 ILE A C 1
ATOM 612 O O . ILE A 1 77 ? 7.984 15.789 17.282 1.00 91.56 77 ILE A O 1
ATOM 616 N N . ARG A 1 78 ? 9.586 14.434 18.081 1.00 87.44 78 ARG A N 1
ATOM 617 C CA . ARG A 1 78 ? 8.786 13.935 19.213 1.00 87.44 78 ARG A CA 1
ATOM 618 C C . ARG A 1 78 ? 8.428 15.045 20.198 1.00 87.44 78 ARG A C 1
ATOM 620 O O . ARG A 1 78 ? 7.280 15.121 20.622 1.00 87.44 78 ARG A O 1
ATOM 627 N N . ALA A 1 79 ? 9.380 15.919 20.524 1.00 87.00 79 ALA A N 1
ATOM 628 C CA . ALA A 1 79 ? 9.128 17.073 21.381 1.00 87.00 79 ALA A CA 1
ATOM 629 C C . ALA A 1 79 ? 8.086 18.012 20.754 1.00 87.00 79 ALA A C 1
ATOM 631 O O . ALA A 1 79 ? 7.104 18.356 21.407 1.00 87.00 79 ALA A O 1
ATOM 632 N N . ASN A 1 80 ? 8.233 18.339 19.467 1.00 86.75 80 ASN A N 1
ATOM 633 C CA . AS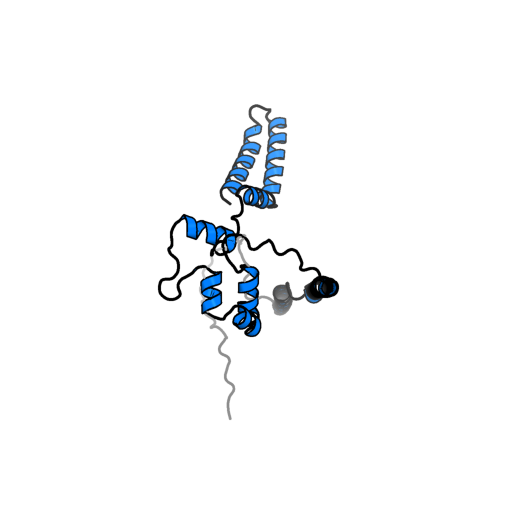N A 1 80 ? 7.269 19.168 18.745 1.00 86.75 80 ASN A CA 1
ATOM 634 C C . ASN A 1 80 ? 5.882 18.509 18.682 1.00 86.75 80 ASN A C 1
ATOM 636 O O . ASN A 1 80 ? 4.878 19.192 18.850 1.00 86.75 80 ASN A O 1
ATOM 640 N N . ALA A 1 81 ? 5.808 17.186 18.507 1.00 87.00 81 ALA A N 1
ATOM 641 C CA . ALA A 1 81 ? 4.547 16.449 18.523 1.00 87.00 81 ALA A CA 1
ATOM 642 C C . ALA A 1 81 ? 3.859 16.516 19.895 1.00 87.00 81 ALA A C 1
ATOM 644 O O . ALA A 1 81 ? 2.662 16.780 19.961 1.00 87.00 81 ALA A O 1
ATOM 645 N N . HIS A 1 82 ? 4.603 16.344 20.992 1.00 84.06 82 HIS A N 1
ATOM 646 C CA . HIS A 1 82 ? 4.052 16.501 22.340 1.00 84.06 82 HIS A CA 1
ATOM 647 C C . HIS A 1 82 ? 3.573 17.931 22.611 1.00 84.06 82 HIS A C 1
ATOM 649 O O . HIS A 1 82 ? 2.523 18.099 23.219 1.00 84.06 82 HIS A O 1
ATOM 655 N N . VAL A 1 83 ? 4.282 18.953 22.122 1.00 89.50 83 VAL A N 1
ATOM 656 C CA . VAL A 1 83 ? 3.862 20.359 22.253 1.00 89.50 83 VAL A CA 1
ATOM 657 C C . VAL A 1 83 ? 2.584 20.631 21.460 1.00 89.50 83 VAL A C 1
ATOM 659 O O . VAL A 1 83 ? 1.667 21.253 21.986 1.00 89.50 83 VAL A O 1
ATOM 662 N N . ILE A 1 84 ? 2.484 20.130 20.226 1.00 85.94 84 ILE A N 1
ATOM 663 C CA . ILE A 1 84 ? 1.276 20.268 19.398 1.00 85.94 84 ILE A CA 1
ATOM 664 C C . ILE A 1 84 ? 0.087 19.561 20.060 1.00 85.94 84 ILE A C 1
ATOM 666 O O . ILE A 1 84 ? -1.002 20.129 20.136 1.00 85.94 84 ILE A O 1
ATOM 670 N N . LEU A 1 85 ? 0.292 18.350 20.588 1.00 82.00 85 LEU A N 1
ATOM 671 C CA . LEU A 1 85 ? -0.740 17.609 21.314 1.00 82.00 85 LEU A CA 1
ATOM 672 C C . LEU A 1 85 ? -1.159 18.334 22.598 1.00 82.00 85 LEU A C 1
ATOM 674 O O . LEU A 1 85 ? -2.353 18.480 22.845 1.00 82.00 85 LEU A O 1
ATOM 678 N N . ALA A 1 86 ? -0.205 18.840 23.380 1.00 86.50 86 ALA A N 1
ATOM 679 C CA . ALA A 1 86 ? -0.482 19.607 24.589 1.00 86.50 86 ALA A CA 1
ATOM 680 C C . ALA A 1 86 ? -1.228 20.911 24.279 1.00 86.50 86 ALA A C 1
ATOM 682 O O . ALA A 1 86 ? -2.194 21.228 24.962 1.00 86.50 86 ALA A O 1
ATOM 683 N N . ALA A 1 87 ? -0.851 21.630 23.219 1.00 83.69 87 ALA A N 1
ATOM 684 C CA . ALA A 1 87 ? -1.543 22.838 22.777 1.00 83.69 87 ALA A CA 1
ATOM 685 C C . ALA A 1 87 ? -2.973 22.538 22.302 1.00 83.69 87 ALA A C 1
ATOM 687 O O . ALA A 1 87 ? -3.896 23.286 22.619 1.00 83.69 87 ALA A O 1
ATOM 688 N N . HIS A 1 88 ? -3.184 21.428 21.588 1.00 80.62 88 HIS A N 1
ATOM 689 C CA . HIS A 1 88 ? -4.517 20.998 21.169 1.00 80.62 88 HIS A CA 1
ATOM 690 C C . HIS A 1 88 ? -5.394 20.607 22.369 1.00 80.62 88 HIS A C 1
ATOM 692 O O . HIS A 1 88 ? -6.557 21.002 22.440 1.00 80.62 88 HIS A O 1
ATOM 698 N N . LEU A 1 89 ? -4.838 19.874 23.338 1.00 81.88 89 LEU A N 1
ATOM 699 C CA . LEU A 1 89 ? -5.522 19.526 24.588 1.00 81.88 89 LEU A CA 1
ATOM 700 C C . LEU A 1 89 ? -5.820 20.768 25.438 1.00 81.88 89 LEU A C 1
ATOM 702 O O . LEU A 1 89 ? -6.930 20.899 25.943 1.00 81.88 89 LEU A O 1
ATOM 706 N N . PHE A 1 90 ? -4.878 21.708 25.535 1.00 82.12 90 PHE A N 1
ATOM 707 C CA . PHE A 1 90 ? -5.049 22.972 26.251 1.00 82.12 90 PHE A CA 1
ATOM 708 C C . PHE A 1 90 ? -6.107 23.855 25.595 1.00 82.12 90 PHE A C 1
ATOM 710 O O . PHE A 1 90 ? -6.957 24.397 26.287 1.00 82.12 90 PHE A O 1
ATOM 717 N N . LYS A 1 91 ? -6.125 23.954 24.261 1.00 78.56 91 LYS A N 1
ATOM 718 C CA . LYS A 1 91 ? -7.181 24.661 23.526 1.00 78.56 91 LYS A CA 1
ATOM 719 C C . LYS A 1 91 ? -8.549 24.016 23.758 1.00 78.56 91 LYS A C 1
ATOM 721 O O . LYS A 1 91 ? -9.524 24.729 23.967 1.00 78.56 91 LYS A O 1
ATOM 726 N N . LYS A 1 92 ? -8.618 22.680 23.771 1.00 74.44 92 LYS A N 1
ATOM 727 C CA . LYS A 1 92 ? -9.852 21.935 24.057 1.00 74.44 92 LYS A CA 1
ATOM 728 C C . LYS A 1 92 ? -10.328 22.131 25.505 1.00 74.44 92 LYS A C 1
ATOM 730 O O . LYS A 1 92 ? -11.522 22.279 25.721 1.00 74.44 92 LYS A O 1
ATOM 735 N N . GLY A 1 93 ? -9.409 22.189 26.472 1.00 68.19 93 GLY A N 1
ATOM 736 C CA . GLY A 1 93 ? -9.716 22.478 27.878 1.00 68.19 93 GLY A CA 1
ATOM 737 C C . GLY A 1 93 ? -10.056 23.950 28.146 1.00 68.19 93 GLY A C 1
ATOM 738 O O . GLY A 1 93 ? -10.954 24.243 28.925 1.00 68.19 93 GLY A O 1
ATOM 739 N N . GLY A 1 94 ? -9.395 24.881 27.453 1.00 59.59 94 GLY A N 1
ATOM 740 C CA . GLY A 1 94 ? -9.634 26.324 27.546 1.00 59.59 94 GLY A CA 1
ATOM 741 C C . GLY A 1 94 ? -10.942 26.772 26.890 1.00 59.59 94 GLY A C 1
ATOM 742 O O . GLY A 1 94 ? -11.562 27.720 27.361 1.00 59.59 94 GLY A O 1
ATOM 743 N N . ASN A 1 95 ? -11.421 26.045 25.875 1.00 50.84 95 ASN A N 1
ATOM 744 C CA . ASN A 1 95 ? -12.779 26.212 25.344 1.00 50.84 95 ASN A CA 1
ATOM 745 C C . ASN A 1 95 ? -13.874 25.710 26.306 1.00 50.84 95 ASN A C 1
ATOM 747 O O . ASN A 1 95 ? -15.044 25.987 26.070 1.00 50.84 95 ASN A O 1
ATOM 751 N N . GLY A 1 96 ? -13.526 25.002 27.388 1.00 49.88 96 GLY A N 1
ATOM 752 C CA . GLY A 1 96 ? -14.484 24.490 28.373 1.00 49.88 96 GLY A CA 1
ATOM 753 C C . GLY A 1 96 ? -14.923 25.493 29.448 1.00 49.88 96 GLY A C 1
ATOM 754 O O . GLY A 1 96 ? -15.780 25.150 30.256 1.00 49.88 96 GLY A O 1
ATOM 755 N N . VAL A 1 97 ? -14.360 26.712 29.488 1.00 45.09 97 VAL A N 1
ATOM 756 C CA . VAL A 1 97 ? -14.656 27.712 30.544 1.00 45.09 97 VAL A CA 1
ATOM 757 C C . VAL A 1 97 ? -15.660 28.787 30.101 1.00 45.09 97 VAL A C 1
ATOM 759 O O . VAL A 1 97 ? -16.172 29.527 30.933 1.00 45.09 97 VAL A O 1
ATOM 762 N N . ASN A 1 98 ? -16.059 28.809 28.828 1.00 39.62 98 ASN A N 1
ATOM 763 C CA . ASN A 1 98 ? -17.271 29.511 28.408 1.00 39.62 98 ASN A CA 1
ATOM 764 C C . ASN A 1 98 ? -18.299 28.463 28.007 1.00 39.62 98 ASN A C 1
ATOM 766 O O . ASN A 1 98 ? -18.203 27.872 26.935 1.00 39.62 98 ASN A O 1
ATOM 770 N N . GLY A 1 99 ? -19.247 28.210 28.910 1.00 48.81 99 GLY A N 1
ATOM 771 C CA . GLY A 1 99 ? -20.294 27.214 28.746 1.00 48.81 99 GLY A CA 1
ATOM 772 C C . GLY A 1 99 ? -20.949 27.286 27.373 1.00 48.81 99 GLY A C 1
ATOM 773 O O . GLY A 1 99 ? -21.729 28.181 27.088 1.00 48.81 99 GLY A O 1
ATOM 774 N N . THR A 1 100 ? -20.623 26.316 26.536 1.00 37.00 100 THR A N 1
ATOM 775 C CA . THR A 1 100 ? -21.505 25.724 25.539 1.00 37.00 100 THR A CA 1
ATOM 776 C C . THR A 1 100 ? -20.903 24.365 25.250 1.00 37.00 100 THR A C 1
ATOM 778 O O . THR A 1 100 ? -19.740 24.258 24.865 1.00 37.00 100 THR A O 1
ATOM 781 N N . ALA A 1 101 ? -21.681 23.322 25.523 1.00 40.25 101 ALA A N 1
ATOM 782 C CA . ALA A 1 101 ? -21.402 21.991 25.033 1.00 40.25 101 ALA A CA 1
ATOM 783 C C . ALA A 1 101 ? -20.991 22.108 23.559 1.00 40.25 101 ALA A C 1
ATOM 785 O O . ALA A 1 101 ? -21.745 22.659 22.753 1.00 40.25 101 ALA A O 1
ATOM 786 N N . GLU A 1 102 ? -19.787 21.635 23.218 1.00 35.81 102 GLU A N 1
ATOM 787 C CA . GLU A 1 102 ? -19.484 21.307 21.828 1.00 35.81 102 GLU A CA 1
ATOM 788 C C . GLU A 1 102 ? -20.685 20.520 21.295 1.00 35.81 102 GLU A C 1
ATOM 790 O O . GLU A 1 102 ? -21.188 19.657 22.024 1.00 35.81 102 GLU A O 1
ATOM 795 N N . PRO A 1 103 ? -21.193 20.831 20.091 1.00 44.16 103 PRO A N 1
ATOM 796 C CA . PRO A 1 103 ? -22.327 20.133 19.525 1.00 44.16 103 PRO A CA 1
ATOM 797 C C . PRO A 1 103 ? -21.888 18.695 19.268 1.00 44.16 103 PRO A C 1
ATOM 799 O O . PRO A 1 103 ? -21.401 18.333 18.197 1.00 44.16 103 PRO A O 1
ATOM 802 N N . HIS A 1 104 ? -22.055 17.868 20.299 1.00 46.62 104 HIS A N 1
ATOM 803 C CA . HIS A 1 104 ? -22.226 16.447 20.161 1.00 46.62 104 HIS A CA 1
ATOM 804 C C . HIS A 1 104 ? -23.213 16.281 19.007 1.00 46.62 104 HIS A C 1
ATOM 806 O O . HIS A 1 104 ? -24.226 16.998 18.986 1.00 46.62 104 HIS A O 1
ATOM 812 N N . PRO A 1 105 ? -22.942 15.395 18.030 1.00 47.34 105 PRO A N 1
ATOM 813 C CA . PRO A 1 105 ? -24.010 15.008 17.131 1.00 47.34 105 PRO A CA 1
ATOM 814 C C . PRO A 1 105 ? -25.215 14.683 18.029 1.00 47.34 105 PRO A C 1
ATOM 816 O O . PRO A 1 105 ? -25.007 14.072 19.089 1.00 47.34 105 PRO A O 1
ATOM 819 N N . PRO A 1 106 ? -26.421 15.181 17.694 1.00 49.09 106 PRO A N 1
ATOM 820 C CA . PRO A 1 106 ? -27.620 14.921 18.488 1.00 49.09 106 PRO A CA 1
ATOM 821 C C . PRO A 1 106 ? -27.683 13.424 18.810 1.00 49.09 106 PRO A C 1
ATOM 823 O O . PRO A 1 106 ? -27.084 12.655 18.054 1.00 49.09 106 PRO A O 1
ATOM 826 N N . PRO A 1 107 ? -28.353 12.987 19.897 1.00 51.31 107 PRO A N 1
ATOM 827 C CA . PRO A 1 107 ? -28.565 11.561 20.152 1.00 51.31 107 PRO A CA 1
ATOM 828 C C . PRO A 1 107 ? -28.970 10.909 18.831 1.00 51.31 107 PRO A C 1
ATOM 830 O O . PRO A 1 107 ? -30.021 11.220 18.269 1.00 51.31 107 PRO A O 1
ATOM 833 N N . ASN A 1 108 ? -28.034 10.171 18.230 1.00 47.84 108 ASN A N 1
ATOM 834 C CA . ASN A 1 108 ? -28.148 9.822 16.824 1.00 47.84 108 ASN A CA 1
ATOM 835 C C . ASN A 1 108 ? -29.067 8.609 16.788 1.00 47.84 108 ASN A C 1
ATOM 837 O O . ASN A 1 108 ? -28.627 7.466 16.888 1.00 47.84 108 ASN A O 1
ATOM 841 N N . GLY A 1 109 ? -30.361 8.902 16.702 1.00 61.41 109 GLY A N 1
ATOM 842 C CA . GLY A 1 109 ? -31.432 7.929 16.595 1.00 61.41 109 GLY A CA 1
ATOM 843 C C . GLY A 1 109 ? -32.157 7.638 17.905 1.00 61.41 109 GLY A C 1
ATOM 844 O O . GLY A 1 109 ? -32.043 8.341 18.901 1.00 61.41 109 GLY A O 1
ATOM 845 N N . ASP A 1 110 ? -32.926 6.556 17.856 1.00 76.38 110 ASP A N 1
ATOM 846 C CA . ASP A 1 110 ? -33.862 6.075 18.873 1.00 76.38 110 ASP A CA 1
ATOM 847 C C . ASP A 1 110 ? -33.236 5.732 20.252 1.00 76.38 110 ASP A C 1
ATOM 849 O O . ASP A 1 110 ? -33.960 5.227 21.108 1.00 76.38 110 ASP A O 1
ATOM 853 N N . PHE A 1 111 ? -31.937 5.944 20.493 1.00 87.00 111 PHE A N 1
ATOM 854 C CA . PHE A 1 111 ? -31.225 5.499 21.704 1.00 87.00 111 PHE A CA 1
ATOM 855 C C . PHE A 1 111 ? -30.919 6.658 22.662 1.00 87.00 111 PHE A C 1
ATOM 857 O O . PHE A 1 111 ? -30.563 7.755 22.237 1.00 87.00 111 PHE A O 1
ATOM 864 N N . GLY A 1 112 ? -31.021 6.400 23.970 1.00 85.75 112 GLY A N 1
ATOM 865 C CA . GLY A 1 112 ? -30.825 7.406 25.024 1.00 85.75 112 GLY A CA 1
ATOM 866 C C . GLY A 1 112 ? -29.361 7.708 25.356 1.00 85.75 112 GLY A C 1
ATOM 867 O O . GLY A 1 112 ? -29.088 8.553 26.203 1.00 85.75 112 GLY A O 1
ATOM 868 N N . ILE A 1 113 ? -28.417 7.017 24.712 1.00 88.12 113 ILE A N 1
ATOM 869 C CA . ILE A 1 113 ? -26.983 7.145 24.967 1.00 88.12 113 ILE A CA 1
ATOM 870 C C . ILE A 1 113 ? -26.177 7.044 23.666 1.00 88.12 113 ILE A C 1
ATOM 872 O O . ILE A 1 113 ? -26.504 6.267 22.769 1.00 88.12 113 ILE A O 1
ATOM 876 N N . SER A 1 114 ? -25.103 7.831 23.563 1.00 88.50 114 SER A N 1
ATOM 877 C CA . SER A 1 114 ? -24.202 7.832 22.403 1.00 88.50 114 SER A CA 1
ATOM 878 C C . SER A 1 114 ? -23.001 6.891 22.569 1.00 88.50 114 SER A C 1
ATOM 880 O O . SER A 1 114 ? -22.527 6.640 23.679 1.00 88.50 114 SER A O 1
ATOM 882 N N . ALA A 1 115 ? -22.425 6.436 21.448 1.00 88.00 115 ALA A N 1
ATOM 883 C CA . ALA A 1 115 ? -21.198 5.628 21.444 1.00 88.00 115 ALA A CA 1
ATOM 884 C C . ALA A 1 115 ? -20.024 6.312 22.175 1.00 88.00 115 ALA A C 1
ATOM 886 O O . ALA A 1 115 ? -19.235 5.655 22.854 1.00 88.00 115 ALA A O 1
ATOM 887 N N . GLY A 1 116 ? -19.923 7.642 22.061 1.00 85.62 116 GLY A N 1
ATOM 888 C CA . GLY A 1 116 ? -18.892 8.433 22.733 1.00 85.62 116 GLY A CA 1
ATOM 889 C C . GLY A 1 116 ? -19.042 8.435 24.255 1.00 85.62 116 GLY A C 1
ATOM 890 O O . GLY A 1 116 ? -18.048 8.262 24.956 1.00 85.62 116 GLY A O 1
ATOM 891 N N . GLN A 1 117 ? -20.272 8.561 24.764 1.00 87.06 117 GLN A N 1
ATOM 892 C CA . GLN A 1 117 ? -20.552 8.509 26.205 1.00 87.06 117 GLN A CA 1
ATOM 893 C C . GLN A 1 117 ? -20.243 7.130 26.794 1.00 87.06 117 GLN A C 1
ATOM 895 O O . GLN A 1 117 ? -19.544 7.045 27.799 1.00 87.06 117 GLN A O 1
ATOM 900 N N . ILE A 1 118 ? -20.669 6.047 26.132 1.00 88.62 118 ILE A N 1
ATOM 901 C CA . ILE A 1 118 ? -20.350 4.673 26.569 1.00 88.62 118 ILE A CA 1
ATOM 902 C C . ILE A 1 118 ? -18.833 4.457 26.589 1.00 88.62 118 ILE A C 1
ATOM 904 O O . ILE A 1 118 ? -18.291 3.880 27.536 1.00 88.62 118 ILE A O 1
ATOM 908 N N . SER A 1 119 ? -18.133 4.942 25.556 1.00 88.31 119 SER A N 1
ATOM 909 C CA . SER A 1 119 ? -16.677 4.849 25.488 1.00 88.31 119 SER A CA 1
ATOM 910 C C . SER A 1 119 ? -15.995 5.623 26.613 1.00 88.31 119 SER A C 1
ATOM 912 O O . SER A 1 119 ? -14.982 5.134 27.103 1.00 88.31 119 SER A O 1
ATOM 914 N N . ALA A 1 120 ? -16.497 6.795 27.005 1.00 86.31 120 ALA A N 1
ATOM 915 C CA . ALA A 1 120 ? -15.931 7.581 28.101 1.00 86.31 120 ALA A CA 1
ATOM 916 C C . ALA A 1 120 ? -16.115 6.860 29.445 1.00 86.31 120 ALA A C 1
ATOM 918 O O . ALA A 1 120 ? -15.129 6.583 30.125 1.00 86.31 120 ALA A O 1
ATOM 919 N N . ILE A 1 121 ? -17.347 6.430 29.751 1.00 88.81 121 ILE A N 1
ATOM 920 C CA . ILE A 1 121 ? -17.677 5.687 30.980 1.00 88.81 121 ILE A CA 1
ATOM 921 C C . ILE A 1 121 ? -16.796 4.434 31.110 1.00 88.81 121 ILE A C 1
ATOM 923 O O . ILE A 1 121 ? -16.203 4.180 32.157 1.00 88.81 121 ILE A O 1
ATOM 927 N N . THR A 1 122 ? -16.654 3.667 30.023 1.00 88.00 122 THR A N 1
ATOM 928 C CA . THR A 1 122 ? -15.898 2.403 30.032 1.00 88.00 122 THR A CA 1
ATOM 929 C C . THR A 1 122 ? -14.385 2.624 30.091 1.00 88.00 122 THR A C 1
ATOM 931 O O . THR A 1 122 ? -13.675 1.880 30.770 1.00 88.00 122 THR A O 1
ATOM 934 N N . ARG A 1 123 ? -13.866 3.623 29.366 1.00 88.56 123 ARG A N 1
ATOM 935 C CA . ARG A 1 123 ? -12.422 3.878 29.259 1.00 88.56 123 ARG A CA 1
ATOM 936 C C . ARG A 1 123 ? -11.855 4.501 30.526 1.00 88.56 123 ARG A C 1
ATOM 938 O O . ARG A 1 123 ? -10.791 4.073 30.969 1.00 88.56 123 ARG A O 1
ATOM 945 N N . ASP A 1 124 ? -12.573 5.462 31.094 1.00 87.88 124 ASP A N 1
ATOM 946 C CA . ASP A 1 124 ? -12.123 6.224 32.259 1.00 87.88 124 ASP A CA 1
ATOM 947 C C . ASP A 1 124 ? -12.604 5.596 33.578 1.00 87.88 124 ASP A C 1
ATOM 949 O O . ASP A 1 124 ? -12.240 6.063 34.654 1.00 87.88 124 ASP A O 1
ATOM 953 N N . ARG A 1 125 ? -13.367 4.489 33.497 1.00 85.81 125 ARG A N 1
ATOM 954 C CA . ARG A 1 125 ? -14.001 3.801 34.636 1.00 85.81 125 ARG A CA 1
ATOM 955 C C . ARG A 1 125 ? -14.769 4.776 35.524 1.00 85.81 125 ARG A C 1
ATOM 957 O O . ARG A 1 125 ? -14.676 4.730 36.751 1.00 85.81 125 ARG A O 1
ATOM 964 N N . ASP A 1 126 ? -15.512 5.669 34.884 1.00 85.81 126 ASP A N 1
ATOM 965 C CA . ASP A 1 126 ? -16.285 6.684 35.580 1.00 85.81 126 ASP A CA 1
ATOM 966 C C . ASP A 1 126 ? -17.539 6.053 36.197 1.00 85.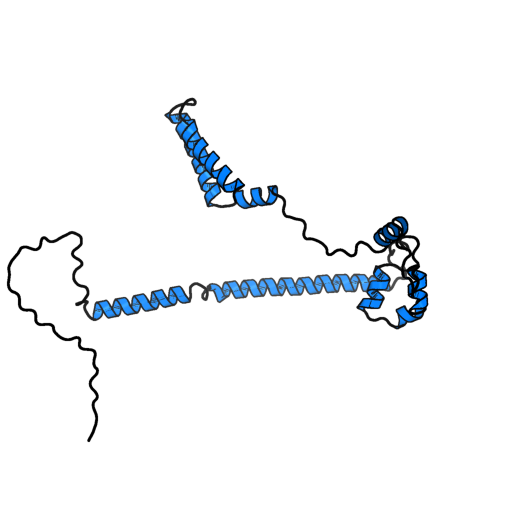81 126 ASP A C 1
ATOM 968 O O . ASP A 1 126 ? -18.592 5.926 35.568 1.00 85.81 126 ASP A O 1
ATOM 972 N N . HIS A 1 127 ? -17.394 5.605 37.443 1.00 86.50 127 HIS A N 1
ATOM 973 C CA . HIS A 1 127 ? -18.482 5.014 38.212 1.00 86.50 127 HIS A CA 1
ATOM 974 C C . HIS A 1 127 ? -19.587 6.025 38.530 1.00 86.50 127 HIS A C 1
ATOM 976 O O . HIS A 1 127 ? -20.742 5.629 38.627 1.00 86.50 127 HIS A O 1
ATOM 982 N N . ASN A 1 128 ? -19.270 7.318 38.638 1.00 87.19 128 ASN A N 1
ATOM 983 C CA . ASN A 1 128 ? -20.270 8.335 38.952 1.00 87.19 128 ASN A CA 1
ATOM 984 C C . ASN A 1 128 ? -21.193 8.555 37.752 1.00 87.19 128 ASN A C 1
ATOM 986 O O . ASN A 1 128 ? -22.409 8.481 37.898 1.00 87.19 128 ASN A O 1
ATOM 990 N N . ALA A 1 129 ? -20.620 8.711 36.555 1.00 85.31 129 ALA A N 1
ATOM 991 C CA . ALA A 1 129 ? -21.398 8.830 35.323 1.00 85.31 129 ALA A CA 1
ATOM 992 C C . ALA A 1 129 ? -22.237 7.571 35.027 1.00 85.31 129 ALA A C 1
ATOM 994 O O . ALA A 1 129 ? -23.312 7.663 34.438 1.00 85.31 129 ALA A O 1
ATOM 995 N N . PHE A 1 130 ? -21.768 6.388 35.439 1.00 87.69 130 PHE A N 1
ATOM 996 C CA . PHE A 1 130 ? -22.530 5.142 35.330 1.00 87.69 130 PHE A CA 1
ATOM 997 C C . PHE A 1 130 ? -23.735 5.097 36.285 1.00 87.69 130 PHE A C 1
ATOM 999 O O . PHE A 1 130 ? -24.829 4.707 35.875 1.00 87.69 130 PHE A O 1
ATOM 1006 N N . GLU A 1 131 ? -23.551 5.511 37.540 1.00 89.50 131 GLU A N 1
ATOM 1007 C CA . GLU A 1 131 ? -24.631 5.576 38.533 1.00 89.50 131 GLU A CA 1
ATOM 1008 C C . GLU A 1 131 ? -25.659 6.665 38.189 1.00 89.50 131 GLU A C 1
ATOM 1010 O O . GLU A 1 131 ? -26.862 6.419 38.278 1.00 89.50 131 GLU A O 1
ATOM 1015 N N . GLU A 1 132 ? -25.219 7.831 37.699 1.00 87.44 132 GLU A N 1
ATOM 1016 C CA . GLU A 1 132 ? -26.104 8.892 37.187 1.00 87.44 132 GLU A CA 1
ATOM 1017 C C . GLU A 1 132 ? -26.982 8.414 36.025 1.00 87.44 132 GLU A C 1
ATOM 1019 O O . GLU A 1 132 ? -28.120 8.862 35.875 1.00 87.44 132 GLU A O 1
ATOM 1024 N N . LEU A 1 133 ? -26.488 7.461 35.229 1.00 86.06 133 LEU A N 1
ATOM 1025 C CA . LEU A 1 133 ? -27.251 6.844 34.149 1.00 86.06 133 LEU A CA 1
ATOM 1026 C C . LEU A 1 133 ? -28.275 5.805 34.640 1.00 86.06 133 LEU A C 1
ATOM 1028 O O . LEU A 1 133 ? -28.950 5.196 33.814 1.00 86.06 133 LEU A O 1
ATOM 1032 N N . GLY A 1 134 ? -28.392 5.568 35.951 1.00 88.12 134 GLY A N 1
ATOM 1033 C CA . GLY A 1 134 ? -29.280 4.558 36.536 1.00 88.12 134 GLY A CA 1
ATOM 1034 C C . GLY A 1 134 ? -28.671 3.152 36.596 1.00 88.12 134 GLY A C 1
ATOM 1035 O O . GLY A 1 134 ? -29.406 2.157 36.661 1.00 88.12 134 GLY A O 1
ATOM 1036 N N . GLY A 1 135 ? -27.339 3.054 36.541 1.00 89.75 135 GLY A N 1
ATOM 1037 C CA . GLY A 1 135 ? -26.594 1.803 36.621 1.00 89.75 135 GLY A CA 1
ATOM 1038 C C . GLY A 1 135 ? -26.947 0.822 35.499 1.00 89.75 135 GLY A C 1
ATOM 1039 O O . GLY A 1 135 ? -27.272 1.204 34.376 1.00 89.75 135 GLY A O 1
ATOM 1040 N N . VAL A 1 136 ? -26.912 -0.481 35.797 1.00 90.69 136 VAL A N 1
ATOM 1041 C CA . VAL A 1 136 ? -27.129 -1.537 34.787 1.00 90.69 136 VAL A CA 1
ATOM 1042 C C . VAL A 1 136 ? -28.506 -1.427 34.119 1.00 90.69 136 VAL A C 1
ATOM 1044 O O . VAL A 1 136 ? -28.612 -1.593 32.905 1.00 90.69 136 VAL A O 1
ATOM 1047 N N . LYS A 1 137 ? -29.557 -1.123 34.892 1.00 91.88 137 LYS A N 1
ATOM 1048 C CA . LYS A 1 137 ? -30.932 -1.024 34.377 1.00 91.88 137 LYS A CA 1
ATOM 1049 C C . LYS A 1 137 ? -31.104 0.190 33.471 1.00 91.88 137 LYS A C 1
ATOM 1051 O O . LYS A 1 137 ? -31.624 0.052 32.372 1.00 91.88 137 LYS A O 1
ATOM 1056 N N . GLY A 1 138 ? -30.591 1.346 33.887 1.00 90.75 138 GLY A N 1
ATOM 1057 C CA . GLY A 1 138 ? -30.674 2.554 33.073 1.00 90.75 138 GLY A CA 1
ATOM 1058 C C . GLY A 1 138 ? -29.847 2.472 31.786 1.00 90.75 138 GLY A C 1
ATOM 1059 O O . GLY A 1 138 ? -30.297 2.934 30.740 1.00 90.75 138 GLY A O 1
ATOM 1060 N N . VAL A 1 139 ? -28.697 1.782 31.802 1.00 91.44 139 VAL A N 1
ATOM 1061 C CA . VAL A 1 139 ? -27.942 1.469 30.574 1.00 91.44 139 VAL A CA 1
ATOM 1062 C C . VAL A 1 139 ? -28.736 0.543 29.647 1.00 91.44 139 VAL A C 1
ATOM 1064 O O . VAL A 1 139 ? -28.758 0.773 28.436 1.00 91.44 139 VAL A O 1
ATOM 1067 N N . ALA A 1 140 ? -29.392 -0.486 30.190 1.00 92.06 140 ALA A N 1
ATOM 1068 C CA . ALA A 1 140 ? -30.214 -1.407 29.407 1.00 92.06 140 ALA A CA 1
ATOM 1069 C C . ALA A 1 140 ? -31.393 -0.681 28.734 1.00 92.06 140 ALA A C 1
ATOM 1071 O O . ALA A 1 140 ? -31.608 -0.837 27.528 1.00 92.06 140 ALA A O 1
ATOM 1072 N N . ASP A 1 141 ? -32.069 0.200 29.473 1.00 91.44 141 ASP A N 1
ATOM 1073 C CA . ASP A 1 141 ? -33.158 1.036 28.964 1.00 91.44 141 ASP A CA 1
ATOM 1074 C C . ASP A 1 141 ? -32.662 2.027 27.898 1.00 91.44 141 ASP A C 1
ATOM 1076 O O . ASP A 1 141 ? -33.255 2.146 26.822 1.00 91.44 141 ASP A O 1
ATOM 1080 N N . ALA A 1 142 ? -31.521 2.685 28.137 1.00 90.50 142 ALA A N 1
ATOM 1081 C CA . ALA A 1 142 ? -30.920 3.625 27.191 1.00 90.50 142 ALA A CA 1
ATOM 1082 C C . ALA A 1 142 ? -30.494 2.952 25.872 1.00 90.50 142 ALA A C 1
ATOM 1084 O O . ALA A 1 142 ? -30.595 3.562 24.801 1.00 90.50 142 ALA A O 1
ATOM 1085 N N . LEU A 1 143 ? -30.055 1.690 25.936 1.00 91.12 143 LEU A N 1
ATOM 1086 C CA . LEU A 1 143 ? -29.703 0.852 24.784 1.00 91.12 143 LEU A CA 1
ATOM 1087 C C . LEU A 1 143 ? -30.895 0.088 24.190 1.00 91.12 143 LEU A C 1
ATOM 1089 O O . LEU A 1 143 ? -30.712 -0.622 23.192 1.00 91.12 143 LEU A O 1
ATOM 1093 N N . LYS A 1 144 ? -32.095 0.215 24.776 1.00 90.94 144 LYS A N 1
ATOM 1094 C CA . LYS A 1 144 ? -33.301 -0.540 24.405 1.00 90.94 144 LYS A CA 1
ATOM 1095 C C . LYS A 1 144 ? -33.012 -2.040 24.291 1.00 90.94 144 LYS A C 1
ATOM 1097 O O . LYS A 1 144 ? -33.256 -2.647 23.247 1.00 90.94 144 LYS A O 1
ATOM 1102 N N . THR A 1 145 ? -32.391 -2.615 25.317 1.00 91.88 145 THR A N 1
ATOM 1103 C CA . THR A 1 145 ? -32.063 -4.045 25.389 1.00 91.88 145 THR A CA 1
ATOM 1104 C C . THR A 1 145 ? -32.633 -4.649 26.660 1.00 91.88 145 THR A C 1
ATOM 1106 O O . THR A 1 145 ? -32.648 -4.010 27.707 1.00 91.88 145 THR A O 1
ATOM 1109 N N . ASP A 1 146 ? -33.073 -5.897 26.573 1.00 92.19 146 ASP A N 1
ATOM 1110 C CA . ASP A 1 146 ? -33.449 -6.682 27.742 1.00 92.19 146 ASP A CA 1
ATOM 1111 C C . ASP A 1 146 ? -32.183 -7.286 28.377 1.00 92.19 146 ASP A C 1
ATOM 1113 O O . ASP A 1 146 ? -31.258 -7.677 27.658 1.00 92.19 146 ASP A O 1
ATOM 1117 N N . THR A 1 147 ? -32.104 -7.341 29.708 1.00 90.44 147 THR A N 1
ATOM 1118 C CA . THR A 1 147 ? -30.925 -7.879 30.412 1.00 90.44 147 THR A CA 1
ATOM 1119 C C . THR A 1 147 ? -30.838 -9.402 30.354 1.00 90.44 147 THR A C 1
ATOM 1121 O O . THR A 1 147 ? -29.741 -9.945 30.441 1.00 90.44 147 THR A O 1
ATOM 1124 N N . GLU A 1 148 ? -31.970 -10.086 30.186 1.00 91.31 148 GLU A N 1
ATOM 1125 C CA . GLU A 1 148 ? -32.070 -11.547 30.152 1.00 91.31 148 GLU A CA 1
ATOM 1126 C C . GLU A 1 148 ? -32.133 -12.069 28.711 1.00 91.31 148 GLU A C 1
ATOM 1128 O O . GLU A 1 148 ? -31.487 -13.054 28.358 1.00 91.31 148 GLU A O 1
ATOM 1133 N N . LYS A 1 149 ? -32.921 -11.404 27.860 1.00 89.81 149 LYS A N 1
ATOM 1134 C CA . LYS A 1 149 ? -33.189 -11.817 26.474 1.00 89.81 149 LYS A CA 1
ATOM 1135 C C . LYS A 1 149 ? -32.341 -11.083 25.438 1.00 89.81 149 LYS A C 1
ATOM 1137 O O . LYS A 1 149 ? -32.252 -11.546 24.304 1.00 89.81 149 LYS A O 1
ATOM 1142 N N . GLY A 1 150 ? -31.715 -9.965 25.803 1.00 90.56 150 GLY A N 1
ATOM 1143 C CA . GLY A 1 150 ? -30.923 -9.152 24.885 1.00 90.56 150 GLY A CA 1
ATOM 1144 C C . GLY A 1 150 ? -31.775 -8.331 23.914 1.00 90.56 150 GLY A C 1
ATOM 1145 O O . GLY A 1 150 ? -32.827 -7.792 24.262 1.00 90.56 150 GLY A O 1
ATOM 1146 N N . ILE A 1 151 ? -31.284 -8.200 22.683 1.00 91.44 151 ILE A N 1
ATOM 1147 C CA . ILE A 1 151 ? -31.936 -7.436 21.615 1.00 91.44 151 ILE A CA 1
ATOM 1148 C C . ILE A 1 151 ? -32.877 -8.335 20.806 1.00 91.44 151 ILE A C 1
ATOM 1150 O O . ILE A 1 151 ? -32.628 -9.528 20.658 1.00 91.44 151 ILE A O 1
ATOM 1154 N N . TYR A 1 152 ? -33.923 -7.752 20.219 1.00 84.31 152 TYR A N 1
ATOM 1155 C CA . TYR A 1 152 ? -34.870 -8.490 19.372 1.00 84.31 152 TYR A CA 1
ATOM 1156 C C . TYR A 1 152 ? -34.235 -9.022 18.077 1.00 84.31 152 TYR A C 1
ATOM 1158 O O . TYR A 1 152 ? -34.710 -10.015 17.536 1.00 84.31 152 TYR A O 1
ATOM 1166 N N . GLY A 1 153 ? -33.159 -8.385 17.596 1.00 81.19 153 GLY A N 1
ATOM 1167 C CA . GLY A 1 153 ? -32.342 -8.897 16.491 1.00 81.19 153 GLY A CA 1
ATOM 1168 C C . GLY A 1 153 ? -32.979 -8.809 15.101 1.00 81.19 153 GLY A C 1
ATOM 1169 O O . GLY A 1 153 ? -32.457 -9.426 14.179 1.00 81.19 153 GLY A O 1
ATOM 1170 N N . ASP A 1 154 ? -34.071 -8.057 14.937 1.00 90.56 154 ASP A N 1
ATOM 1171 C CA . ASP A 1 154 ? -34.659 -7.770 13.623 1.00 90.56 154 ASP A CA 1
ATOM 1172 C C . ASP A 1 154 ? -33.705 -6.927 12.760 1.00 90.56 154 ASP A C 1
ATOM 1174 O O . ASP A 1 154 ? -32.982 -6.071 13.278 1.00 90.56 154 ASP A O 1
ATOM 1178 N N . ASP A 1 155 ? -33.736 -7.111 11.439 1.00 90.00 155 ASP A N 1
ATOM 1179 C CA . ASP A 1 155 ? -32.847 -6.410 10.504 1.00 90.00 155 ASP A CA 1
ATOM 1180 C C . ASP A 1 155 ? -32.974 -4.886 10.637 1.00 90.00 155 ASP A C 1
ATOM 1182 O O . ASP A 1 155 ? -31.987 -4.152 10.528 1.00 90.00 155 ASP A O 1
ATOM 1186 N N . THR A 1 156 ? -34.179 -4.394 10.942 1.00 89.25 156 THR A N 1
ATOM 1187 C CA . THR A 1 156 ? -34.412 -2.964 11.162 1.00 89.25 156 THR A CA 1
ATOM 1188 C C . THR A 1 156 ? -33.762 -2.460 12.456 1.00 89.25 156 THR A C 1
ATOM 1190 O O . THR A 1 156 ? -33.150 -1.389 12.446 1.00 89.25 156 THR A O 1
ATOM 1193 N N . ASP A 1 157 ? -33.818 -3.230 13.550 1.00 89.81 157 ASP A N 1
ATOM 1194 C CA . ASP A 1 157 ? -33.157 -2.906 14.824 1.00 89.81 157 ASP A CA 1
ATOM 1195 C C . ASP A 1 157 ? -31.630 -2.946 14.670 1.00 89.81 157 ASP A C 1
ATOM 1197 O O . ASP A 1 157 ? -30.927 -2.021 15.085 1.00 89.81 157 ASP A O 1
ATOM 1201 N N . LEU A 1 158 ? -31.108 -3.964 13.983 1.00 90.25 158 LEU A N 1
ATOM 1202 C CA . LEU A 1 158 ? -29.677 -4.102 13.716 1.00 90.25 158 LEU A CA 1
ATOM 1203 C C . LEU A 1 158 ? -29.137 -2.948 12.860 1.00 90.25 158 LEU A C 1
ATOM 1205 O O . LEU A 1 158 ? -28.073 -2.403 13.167 1.00 90.25 158 LEU A O 1
ATOM 1209 N N . LEU A 1 159 ? -29.873 -2.521 11.827 1.00 88.75 159 LEU A N 1
ATOM 1210 C CA . LEU A 1 159 ? -29.506 -1.360 11.010 1.00 88.75 159 LEU A CA 1
ATOM 1211 C C . LEU A 1 159 ? -29.522 -0.060 11.824 1.00 88.75 159 LEU A C 1
ATOM 1213 O O . LEU A 1 159 ? -28.580 0.728 11.725 1.00 88.75 159 LEU A O 1
ATOM 1217 N N . LYS A 1 160 ? -30.537 0.153 12.673 1.00 89.19 160 LYS A N 1
ATOM 1218 C CA . LYS A 1 160 ? -30.596 1.315 13.575 1.00 89.19 160 LYS A CA 1
ATOM 1219 C C . LYS A 1 160 ? -29.401 1.351 14.524 1.00 89.19 160 LYS A C 1
ATOM 1221 O O . LYS A 1 160 ? -28.748 2.388 14.641 1.00 89.19 160 LYS A O 1
ATOM 1226 N N . ARG A 1 161 ? -29.065 0.221 15.153 1.00 90.69 161 ARG A N 1
ATOM 1227 C CA . ARG A 1 161 ? -27.899 0.104 16.046 1.00 90.69 161 ARG A CA 1
ATOM 1228 C C . ARG A 1 161 ? -26.591 0.352 15.301 1.00 90.69 161 ARG A C 1
ATOM 1230 O O . ARG A 1 161 ? -25.752 1.102 15.788 1.00 90.69 161 ARG A O 1
ATOM 1237 N N . LYS A 1 162 ? -26.428 -0.213 14.101 1.00 89.69 162 LYS A N 1
ATOM 1238 C CA . LYS A 1 162 ? -25.234 0.000 13.271 1.00 89.69 162 LYS A CA 1
ATOM 1239 C C . LYS A 1 162 ? -25.071 1.465 12.857 1.00 89.69 162 LYS A C 1
ATOM 1241 O O . LYS A 1 162 ? -23.946 1.953 12.808 1.00 89.69 162 LYS A O 1
ATOM 1246 N N . ASN A 1 163 ? -26.171 2.172 12.602 1.00 87.19 163 ASN A N 1
ATOM 1247 C CA . ASN A 1 163 ? -26.148 3.602 12.292 1.00 87.19 163 ASN A CA 1
ATOM 1248 C C . ASN A 1 163 ? -25.810 4.464 13.521 1.00 87.19 163 ASN A C 1
ATOM 1250 O O . ASN A 1 163 ? -25.075 5.440 13.389 1.00 87.19 163 ASN A O 1
ATOM 1254 N N . ALA A 1 164 ? -26.308 4.100 14.707 1.00 87.19 164 ALA A N 1
ATOM 1255 C CA . ALA A 1 164 ? -26.078 4.847 15.946 1.00 87.19 164 ALA A CA 1
ATOM 1256 C C . ALA A 1 164 ? -24.682 4.610 16.557 1.00 87.19 164 ALA A C 1
ATOM 1258 O O . ALA A 1 164 ? -24.044 5.548 17.038 1.00 87.19 164 ALA A O 1
ATOM 1259 N N . PHE A 1 165 ? -24.192 3.366 16.531 1.00 89.69 165 PHE A N 1
ATOM 1260 C CA . PHE A 1 165 ? -22.970 2.947 17.235 1.00 89.69 165 PHE A CA 1
ATOM 1261 C C . PHE A 1 165 ? -21.817 2.541 16.309 1.00 89.69 165 PHE A C 1
ATOM 1263 O O . PHE A 1 165 ? -20.687 2.374 16.766 1.00 89.69 165 PHE A O 1
ATOM 1270 N N . GLY A 1 166 ? -22.070 2.412 15.007 1.00 89.12 166 GLY A N 1
ATOM 1271 C CA . GLY A 1 166 ? -21.100 1.909 14.042 1.00 89.12 166 GLY A CA 1
ATOM 1272 C C . GLY A 1 166 ? -21.062 0.379 13.961 1.00 89.12 166 GLY A C 1
ATOM 1273 O O . GLY A 1 166 ? -21.811 -0.341 14.619 1.00 89.12 166 GLY A O 1
ATOM 1274 N N . SER A 1 167 ? -20.181 -0.132 13.099 1.00 86.06 167 SER A N 1
ATOM 1275 C CA . SER A 1 167 ? -19.970 -1.573 12.918 1.00 86.06 167 SER A CA 1
ATOM 1276 C C . SER A 1 167 ? -18.933 -2.088 13.913 1.00 86.06 167 SER A C 1
ATOM 1278 O O . SER A 1 167 ? -17.857 -1.502 14.025 1.00 86.06 167 SER A O 1
ATOM 1280 N N . ASN A 1 168 ? -19.193 -3.231 14.555 1.00 88.62 168 ASN A N 1
ATOM 1281 C CA . ASN A 1 168 ? -18.193 -3.947 15.353 1.00 88.62 168 ASN A CA 1
ATOM 1282 C C . ASN A 1 168 ? -17.219 -4.715 14.439 1.00 88.62 168 ASN A C 1
ATOM 1284 O O . ASN A 1 168 ? -17.163 -5.943 14.424 1.00 88.62 168 ASN A O 1
ATOM 1288 N N . THR A 1 169 ? -16.514 -3.987 13.578 1.00 85.25 169 THR A N 1
ATOM 1289 C CA . THR A 1 169 ? -15.580 -4.551 12.604 1.00 85.25 169 THR A CA 1
ATOM 1290 C C . THR A 1 169 ? -14.283 -3.776 12.677 1.00 85.25 169 THR A C 1
ATOM 1292 O O . THR A 1 169 ? -14.283 -2.548 12.601 1.00 85.25 169 THR A O 1
ATOM 1295 N N . TYR A 1 170 ? -13.167 -4.493 12.811 1.00 82.62 170 TYR A N 1
ATOM 1296 C CA . TYR A 1 170 ? -11.858 -3.858 12.816 1.00 82.62 170 TYR A CA 1
ATOM 1297 C C . TYR A 1 170 ? -11.642 -3.069 11.521 1.00 82.62 170 TYR A C 1
ATOM 1299 O O . TYR A 1 170 ? -11.976 -3.572 10.442 1.00 82.62 170 TYR A O 1
ATOM 1307 N N . PRO A 1 171 ? -11.061 -1.859 11.600 1.00 82.12 171 PRO A N 1
ATOM 1308 C CA . PRO A 1 171 ? -10.718 -1.103 10.411 1.00 82.12 171 PRO A CA 1
ATOM 1309 C C . PRO A 1 171 ? -9.707 -1.913 9.601 1.00 82.12 171 PRO A C 1
ATOM 1311 O O . PRO A 1 171 ? -8.540 -2.049 9.975 1.00 82.12 171 PRO A O 1
ATOM 1314 N N . GLN A 1 172 ? -10.162 -2.483 8.488 1.00 80.44 172 GLN A N 1
ATOM 1315 C CA . GLN A 1 172 ? -9.270 -3.156 7.563 1.00 80.44 172 GLN A CA 1
ATOM 1316 C C . GLN A 1 172 ? -8.420 -2.103 6.859 1.00 80.44 172 GLN A C 1
ATOM 1318 O O . GLN A 1 172 ? -8.916 -1.066 6.408 1.00 80.44 172 GLN A O 1
ATOM 1323 N N . LYS A 1 173 ? -7.116 -2.367 6.759 1.00 78.44 173 LYS A N 1
ATOM 1324 C CA . LYS A 1 173 ? -6.251 -1.564 5.899 1.00 78.44 173 LYS A CA 1
ATOM 1325 C C . LYS A 1 173 ? -6.793 -1.694 4.481 1.00 78.44 173 LYS A C 1
ATOM 1327 O O . LYS A 1 173 ? -6.929 -2.809 3.983 1.00 78.44 173 LYS A O 1
ATOM 1332 N N . LYS A 1 174 ? -7.112 -0.566 3.842 1.00 81.75 174 LYS A N 1
ATOM 1333 C CA . LYS A 1 174 ? -7.477 -0.570 2.424 1.00 81.75 174 LYS A CA 1
ATOM 1334 C C . LYS A 1 174 ? -6.348 -1.258 1.655 1.00 81.75 174 LYS A C 1
ATOM 1336 O O . LYS A 1 174 ? -5.179 -0.927 1.868 1.00 81.75 174 LYS A O 1
ATOM 1341 N N . GLY A 1 175 ? -6.697 -2.229 0.814 1.00 81.44 175 GLY A N 1
ATOM 1342 C CA . GLY A 1 175 ? -5.731 -2.858 -0.080 1.00 81.44 175 GLY A CA 1
ATOM 1343 C C . GLY A 1 175 ? -5.047 -1.791 -0.934 1.00 81.44 175 GLY A C 1
ATOM 1344 O O . GLY A 1 175 ? -5.675 -0.801 -1.320 1.00 81.44 175 GLY A O 1
ATOM 1345 N N . ARG A 1 176 ? -3.753 -1.967 -1.201 1.00 83.31 176 ARG A N 1
ATOM 1346 C CA . ARG A 1 176 ? -3.061 -1.142 -2.196 1.00 83.31 176 ARG A CA 1
ATOM 1347 C C . ARG A 1 176 ? -3.651 -1.460 -3.571 1.00 83.31 176 ARG A C 1
ATOM 1349 O O . ARG A 1 176 ? -3.946 -2.617 -3.861 1.00 83.31 176 ARG A O 1
ATOM 1356 N N . SER A 1 177 ? -3.865 -0.439 -4.393 1.00 88.88 177 SER A N 1
ATOM 1357 C CA . SER A 1 177 ? -4.359 -0.634 -5.756 1.00 88.88 177 SER A CA 1
ATOM 1358 C C . SER A 1 177 ? -3.247 -1.174 -6.657 1.00 88.88 177 SER A C 1
ATOM 1360 O O . SER A 1 177 ? -2.078 -0.853 -6.462 1.00 88.88 177 SER A O 1
ATOM 1362 N N . PHE A 1 178 ? -3.615 -1.936 -7.689 1.00 85.56 178 PHE A N 1
ATOM 1363 C CA . PHE A 1 178 ? -2.679 -2.386 -8.727 1.00 85.56 178 PHE A CA 1
ATOM 1364 C C . PHE A 1 178 ? -1.882 -1.219 -9.340 1.00 85.56 178 PHE A C 1
ATOM 1366 O O . PHE A 1 178 ? -0.671 -1.299 -9.493 1.00 85.56 178 PHE A O 1
ATOM 1373 N N . TRP A 1 179 ? -2.540 -0.082 -9.588 1.00 85.50 179 TRP A N 1
ATOM 1374 C CA . TRP A 1 179 ? -1.904 1.136 -10.106 1.00 85.50 179 TRP A CA 1
ATOM 1375 C C . TRP A 1 179 ? -0.801 1.695 -9.205 1.00 85.50 179 TRP A C 1
ATOM 1377 O O . TRP A 1 179 ? 0.181 2.240 -9.700 1.00 85.50 179 TRP A O 1
ATOM 1387 N N . MET A 1 180 ? -0.955 1.562 -7.886 1.00 87.25 180 MET A N 1
ATOM 1388 C CA . MET A 1 180 ? 0.072 1.980 -6.938 1.00 87.25 180 MET A CA 1
ATOM 1389 C C . MET A 1 180 ? 1.304 1.075 -7.032 1.00 87.25 180 MET A C 1
ATOM 1391 O O . MET A 1 180 ? 2.417 1.587 -7.002 1.00 87.25 180 MET A O 1
ATOM 1395 N N . PHE A 1 181 ? 1.110 -0.236 -7.199 1.00 86.81 181 PHE A N 1
ATOM 1396 C CA . PHE A 1 181 ? 2.211 -1.174 -7.426 1.00 86.81 181 PHE A CA 1
ATOM 1397 C C . PHE A 1 181 ? 2.910 -0.920 -8.761 1.00 86.81 181 PHE A C 1
ATOM 1399 O O . PHE A 1 181 ? 4.132 -0.870 -8.801 1.00 86.81 181 PHE A O 1
ATOM 1406 N N . LEU A 1 182 ? 2.147 -0.650 -9.822 1.00 86.31 182 LEU A N 1
ATOM 1407 C CA . LEU A 1 182 ? 2.691 -0.310 -11.136 1.00 86.31 182 LEU A CA 1
ATOM 1408 C C . LEU A 1 182 ? 3.580 0.945 -11.082 1.00 86.31 182 LEU A C 1
ATOM 1410 O O . LEU A 1 182 ? 4.676 0.971 -11.640 1.00 86.31 182 LEU A O 1
ATOM 1414 N N . TRP A 1 183 ? 3.118 1.974 -10.368 1.00 87.31 183 TRP A N 1
ATOM 1415 C CA . TRP A 1 183 ? 3.875 3.206 -10.152 1.00 87.31 183 TRP A CA 1
ATOM 1416 C C . TRP A 1 183 ? 5.135 2.989 -9.306 1.00 87.31 183 TRP A C 1
ATOM 1418 O O . TRP A 1 183 ? 6.165 3.606 -9.565 1.00 87.31 183 TRP A O 1
ATOM 1428 N N . GLU A 1 184 ? 5.060 2.116 -8.300 1.00 87.81 184 GLU A N 1
ATOM 1429 C CA . GLU A 1 184 ? 6.196 1.748 -7.450 1.00 87.81 184 GLU A CA 1
ATOM 1430 C C . GLU A 1 184 ? 7.242 0.943 -8.247 1.00 87.81 184 GLU A C 1
ATOM 1432 O O . GLU A 1 184 ? 8.430 1.251 -8.172 1.00 87.81 184 GLU A O 1
ATOM 1437 N N . ALA A 1 185 ? 6.809 0.004 -9.096 1.00 87.62 185 ALA A N 1
ATOM 1438 C CA . ALA A 1 185 ? 7.679 -0.792 -9.965 1.00 87.62 185 ALA A CA 1
ATOM 1439 C C . ALA A 1 185 ? 8.411 0.064 -11.013 1.00 87.62 185 ALA A C 1
ATOM 1441 O O . ALA A 1 185 ? 9.602 -0.122 -11.249 1.00 87.62 185 ALA A O 1
ATOM 1442 N N . TRP A 1 186 ? 7.749 1.066 -11.598 1.00 85.81 186 TRP A N 1
ATOM 1443 C CA . TRP A 1 186 ? 8.372 1.982 -12.567 1.00 85.81 186 TRP A CA 1
ATOM 1444 C C . TRP A 1 186 ? 9.534 2.825 -12.015 1.00 85.81 186 TRP A C 1
ATOM 1446 O O . TRP A 1 186 ? 10.285 3.398 -12.803 1.00 85.81 186 TRP A O 1
ATOM 1456 N N . GLN A 1 187 ? 9.708 2.916 -10.693 1.00 89.88 187 GLN A N 1
ATOM 1457 C CA . GLN A 1 187 ? 10.803 3.674 -10.073 1.00 89.88 187 GLN A CA 1
ATOM 1458 C C . GLN A 1 187 ? 12.091 2.860 -9.887 1.00 89.88 187 GLN A C 1
ATOM 1460 O O . GLN A 1 187 ? 13.089 3.405 -9.409 1.00 89.88 187 GLN A O 1
ATOM 1465 N N . ASP A 1 188 ? 12.101 1.577 -10.258 1.00 94.06 188 ASP A N 1
ATOM 1466 C CA . ASP A 1 188 ? 13.318 0.773 -10.212 1.00 94.06 188 ASP A CA 1
ATOM 1467 C C . ASP A 1 188 ? 14.340 1.303 -11.229 1.00 94.06 188 ASP A C 1
ATOM 1469 O O . ASP A 1 188 ? 14.091 1.359 -12.436 1.00 94.06 188 ASP A O 1
ATOM 1473 N N . LEU A 1 189 ? 15.522 1.674 -10.731 1.00 93.44 189 LEU A N 1
ATOM 1474 C CA . LEU A 1 189 ? 16.636 2.167 -11.537 1.00 93.44 189 LEU A CA 1
ATOM 1475 C C . LEU A 1 189 ? 16.967 1.216 -12.698 1.00 93.44 189 LEU A C 1
ATOM 1477 O O . LEU A 1 189 ? 17.314 1.674 -13.785 1.00 93.44 189 LEU A O 1
ATOM 1481 N N . THR A 1 190 ? 16.849 -0.094 -12.481 1.00 93.25 190 THR A N 1
ATOM 1482 C CA . THR A 1 190 ? 17.127 -1.103 -13.508 1.00 93.25 190 THR A CA 1
ATOM 1483 C C . THR A 1 190 ? 16.121 -1.031 -14.656 1.00 93.25 190 THR A C 1
ATOM 1485 O O . THR A 1 190 ? 16.527 -0.982 -15.818 1.00 93.25 190 THR A O 1
ATOM 1488 N N . LEU A 1 191 ? 14.824 -0.922 -14.350 1.00 92.81 191 LEU A N 1
ATOM 1489 C CA . LEU A 1 191 ? 13.764 -0.778 -15.347 1.00 92.81 191 LEU A CA 1
ATOM 1490 C C . LEU A 1 191 ? 13.845 0.569 -16.069 1.00 92.81 191 LEU A C 1
ATOM 1492 O O . LEU A 1 191 ? 13.659 0.621 -17.282 1.00 92.81 191 LEU A O 1
ATOM 1496 N N . ILE A 1 192 ? 14.206 1.645 -15.364 1.00 94.25 192 ILE A N 1
ATOM 1497 C CA . ILE A 1 192 ? 14.421 2.964 -15.972 1.00 94.25 192 ILE A CA 1
ATOM 1498 C C . ILE A 1 192 ? 15.552 2.907 -17.007 1.00 94.25 192 ILE A C 1
ATOM 1500 O O . ILE A 1 192 ? 15.385 3.393 -18.126 1.00 94.25 192 ILE A O 1
ATOM 1504 N N . ILE A 1 193 ? 16.692 2.292 -16.671 1.00 95.62 193 ILE A N 1
ATOM 1505 C CA . ILE A 1 193 ? 17.818 2.157 -17.607 1.00 95.62 193 ILE A CA 1
ATOM 1506 C C . ILE A 1 193 ? 17.413 1.309 -18.821 1.00 95.62 193 ILE A C 1
ATOM 1508 O O . ILE A 1 193 ? 17.739 1.681 -19.948 1.00 95.62 193 ILE A O 1
ATOM 1512 N N . LEU A 1 194 ? 16.661 0.220 -18.622 1.00 95.25 194 LEU A N 1
ATOM 1513 C CA . LEU A 1 194 ? 16.161 -0.610 -19.723 1.00 95.25 194 LEU A CA 1
ATOM 1514 C C . LEU A 1 194 ? 15.167 0.136 -20.619 1.00 95.25 194 LEU A C 1
ATOM 1516 O O . LEU A 1 194 ? 15.221 -0.025 -21.834 1.00 95.25 194 LEU A O 1
ATOM 1520 N N . MET A 1 195 ? 14.310 0.992 -20.060 1.00 94.62 195 MET A N 1
ATOM 1521 C CA . MET A 1 195 ? 13.411 1.840 -20.849 1.00 94.62 195 MET A CA 1
ATOM 1522 C C . MET A 1 195 ? 14.181 2.862 -21.688 1.00 94.62 195 MET A C 1
ATOM 1524 O O . MET A 1 195 ? 13.873 3.049 -22.864 1.00 94.62 195 MET A O 1
ATOM 1528 N N . VAL A 1 196 ? 15.212 3.495 -21.121 1.00 96.88 196 VAL A N 1
ATOM 1529 C CA . VAL A 1 196 ? 16.084 4.410 -21.876 1.00 96.88 196 VAL A CA 1
ATOM 1530 C C . VAL A 1 196 ? 16.829 3.661 -22.983 1.00 96.88 196 VAL A C 1
ATOM 1532 O O . VAL A 1 196 ? 16.891 4.153 -24.108 1.00 96.88 196 VAL A O 1
ATOM 1535 N N . ALA A 1 197 ? 17.342 2.462 -22.697 1.00 96.00 197 ALA A N 1
ATOM 1536 C CA . ALA A 1 197 ? 17.987 1.609 -23.691 1.00 96.00 197 ALA A CA 1
ATOM 1537 C C . ALA A 1 197 ? 17.013 1.197 -24.803 1.00 96.00 197 ALA A C 1
ATOM 1539 O O . ALA A 1 197 ? 17.355 1.322 -25.971 1.00 96.00 197 ALA A O 1
ATOM 1540 N N . ALA A 1 198 ? 15.783 0.800 -24.464 1.00 96.69 198 ALA A N 1
ATOM 1541 C CA . ALA A 1 198 ? 14.748 0.450 -25.435 1.00 96.69 198 ALA A CA 1
ATOM 1542 C C . ALA A 1 198 ? 14.431 1.620 -26.376 1.00 96.69 198 ALA A C 1
ATOM 1544 O O . ALA A 1 198 ? 14.359 1.433 -27.589 1.00 96.69 198 ALA A O 1
ATOM 1545 N N . VAL A 1 199 ? 14.295 2.837 -25.836 1.00 96.88 199 VAL A N 1
ATOM 1546 C CA . VAL A 1 199 ? 14.075 4.049 -26.640 1.00 96.88 199 VAL A CA 1
ATOM 1547 C C . VAL A 1 199 ? 15.286 4.353 -27.520 1.00 96.88 199 VAL A C 1
ATOM 1549 O O . VAL A 1 199 ? 15.117 4.647 -28.702 1.00 96.88 199 VAL A O 1
ATOM 1552 N N . ALA A 1 200 ? 16.505 4.260 -26.983 1.00 96.56 200 ALA A N 1
ATOM 1553 C CA . ALA A 1 200 ? 17.724 4.478 -27.756 1.00 96.56 200 ALA A CA 1
ATOM 1554 C C . ALA A 1 200 ? 17.860 3.456 -28.897 1.00 96.56 200 ALA A C 1
ATOM 1556 O O . ALA A 1 200 ? 18.083 3.861 -30.035 1.00 96.56 200 ALA A O 1
ATOM 1557 N N . SER A 1 201 ? 17.653 2.164 -28.624 1.00 95.62 201 SER A N 1
ATOM 1558 C CA . SER A 1 201 ? 17.651 1.095 -29.629 1.00 95.62 201 SER A CA 1
ATOM 1559 C C . SER A 1 201 ? 16.551 1.290 -30.667 1.00 95.62 201 SER A C 1
ATOM 1561 O O . SER A 1 201 ? 16.801 1.092 -31.849 1.00 95.62 201 SER A O 1
ATOM 1563 N N . LEU A 1 202 ? 15.360 1.749 -30.269 1.00 95.00 202 LEU A N 1
ATOM 1564 C CA . LEU A 1 202 ? 14.273 2.030 -31.208 1.00 95.00 202 LEU A CA 1
ATOM 1565 C C . LEU A 1 202 ? 14.629 3.187 -32.154 1.00 95.00 202 LEU A C 1
ATOM 1567 O O . LEU A 1 202 ? 14.474 3.072 -33.366 1.00 95.00 202 LEU A O 1
ATOM 1571 N N . VAL A 1 203 ? 15.138 4.299 -31.616 1.00 95.81 203 VAL A N 1
ATOM 1572 C CA . VAL A 1 203 ? 15.520 5.474 -32.416 1.00 95.81 203 VAL A CA 1
ATOM 1573 C C . VAL A 1 203 ? 16.695 5.154 -33.337 1.00 95.81 203 VAL A C 1
ATOM 1575 O O . VAL A 1 203 ? 16.687 5.552 -34.503 1.00 95.81 203 VAL A O 1
ATOM 1578 N N . LEU A 1 204 ? 17.708 4.452 -32.825 1.00 93.75 204 LEU A N 1
ATOM 1579 C CA . LEU A 1 204 ? 18.878 4.066 -33.606 1.00 93.75 204 LEU A CA 1
ATOM 1580 C C . LEU A 1 204 ? 18.508 3.053 -34.685 1.00 93.75 204 LEU A C 1
ATOM 1582 O O . LEU A 1 204 ? 18.844 3.296 -35.840 1.00 93.75 204 LEU A O 1
ATOM 1586 N N . GLY A 1 205 ? 17.757 2.005 -34.347 1.00 92.94 205 GLY A N 1
ATOM 1587 C CA . GLY A 1 205 ? 17.320 0.991 -35.302 1.00 92.94 205 GLY A CA 1
ATOM 1588 C C . GLY A 1 205 ? 16.464 1.588 -36.417 1.00 92.94 205 GLY A C 1
ATOM 1589 O O . GLY A 1 205 ? 16.761 1.403 -37.597 1.00 92.94 205 GLY A O 1
ATOM 1590 N N . MET A 1 206 ? 15.480 2.433 -36.085 1.00 93.62 206 MET A N 1
ATOM 1591 C CA . MET A 1 206 ? 14.686 3.136 -37.104 1.00 93.62 206 MET A CA 1
ATOM 1592 C C . MET A 1 206 ? 15.535 4.052 -37.998 1.00 93.62 206 MET A C 1
ATOM 1594 O O . MET A 1 206 ? 15.176 4.273 -39.157 1.00 93.62 206 MET A O 1
ATOM 1598 N N . LYS A 1 207 ? 16.649 4.592 -37.484 1.00 94.00 207 LYS A N 1
ATOM 1599 C CA . LYS A 1 207 ? 17.570 5.450 -38.240 1.00 94.00 207 LYS A CA 1
ATOM 1600 C C . LYS A 1 207 ? 18.525 4.656 -39.139 1.00 94.00 207 LYS A C 1
ATOM 1602 O O . LYS A 1 207 ? 18.845 5.147 -40.218 1.00 94.00 207 LYS A O 1
ATOM 1607 N N . THR A 1 208 ? 19.004 3.488 -38.712 1.00 92.38 208 THR A N 1
ATOM 1608 C CA . THR A 1 208 ? 19.995 2.687 -39.455 1.00 92.38 208 THR A CA 1
ATOM 1609 C C . THR A 1 208 ? 19.357 1.717 -40.443 1.00 92.38 208 THR A C 1
ATOM 1611 O O . THR A 1 208 ? 19.817 1.615 -41.575 1.00 92.38 208 THR A O 1
ATOM 1614 N N . GLU A 1 209 ? 18.290 1.033 -40.037 1.00 86.75 209 GLU A N 1
ATOM 1615 C CA . GLU A 1 209 ? 17.649 -0.056 -40.794 1.00 86.75 209 GLU A CA 1
ATOM 1616 C C . GLU A 1 209 ? 16.309 0.374 -41.414 1.00 86.75 209 GLU A C 1
ATOM 1618 O O . GLU A 1 209 ? 15.691 -0.351 -42.195 1.00 86.75 209 GLU A O 1
ATOM 1623 N N . GLY A 1 210 ? 15.871 1.598 -41.107 1.00 87.69 210 GLY A N 1
ATOM 1624 C CA . GLY A 1 210 ? 14.613 2.161 -41.572 1.00 87.69 210 GLY A CA 1
ATOM 1625 C C . GLY A 1 210 ? 13.409 1.692 -40.752 1.00 87.69 210 GLY A C 1
ATOM 1626 O O . GLY A 1 210 ? 13.464 0.764 -39.951 1.00 87.69 210 GLY A O 1
ATOM 1627 N N . VAL A 1 211 ? 12.270 2.347 -40.979 1.00 86.69 211 VAL A N 1
ATOM 1628 C CA . VAL A 1 211 ? 11.038 2.174 -40.183 1.00 86.69 211 VAL A CA 1
ATOM 1629 C C . VAL A 1 211 ? 10.455 0.754 -40.256 1.00 86.69 211 VAL A C 1
ATOM 1631 O O . VAL A 1 211 ? 9.728 0.348 -39.355 1.00 86.69 211 VAL A O 1
ATOM 1634 N N . LYS A 1 212 ? 10.748 -0.003 -41.321 1.00 89.06 212 LYS A N 1
ATOM 1635 C CA . LYS A 1 212 ? 10.154 -1.329 -41.553 1.00 89.06 212 LYS A CA 1
ATOM 1636 C C . LYS A 1 212 ? 10.802 -2.435 -40.718 1.00 89.06 212 LYS A C 1
ATOM 1638 O O . LYS A 1 212 ? 10.083 -3.291 -40.218 1.00 89.06 212 LYS A O 1
ATOM 1643 N N . GLU A 1 213 ? 12.123 -2.389 -40.559 1.00 89.50 213 GLU A N 1
ATOM 1644 C CA . GLU A 1 213 ? 12.901 -3.465 -39.926 1.00 89.50 213 GLU A CA 1
ATOM 1645 C C . GLU A 1 213 ? 13.531 -3.023 -38.596 1.00 89.50 213 GLU A C 1
ATOM 1647 O O . GLU A 1 213 ? 13.591 -3.794 -37.646 1.00 89.50 213 GLU A O 1
ATOM 1652 N N . GLY A 1 214 ? 13.899 -1.750 -38.452 1.00 90.50 214 GLY A N 1
ATOM 1653 C CA . GLY A 1 214 ? 14.680 -1.272 -37.309 1.00 90.50 214 GLY A CA 1
ATOM 1654 C C . GLY A 1 214 ? 13.927 -1.095 -35.987 1.00 90.50 214 GLY A C 1
ATOM 1655 O O . GLY A 1 214 ? 14.458 -0.488 -35.061 1.00 90.50 214 GLY A O 1
ATOM 1656 N N . TRP A 1 215 ? 12.674 -1.545 -35.877 1.00 94.75 215 TRP A N 1
ATOM 1657 C CA . TRP A 1 215 ? 11.872 -1.350 -34.662 1.00 94.75 215 TRP A CA 1
ATOM 1658 C C . TRP A 1 215 ? 11.886 -2.556 -33.709 1.00 94.75 215 TRP A C 1
ATOM 1660 O O . TRP A 1 215 ? 11.613 -2.389 -32.517 1.00 94.75 215 TRP A O 1
ATOM 1670 N N . TYR A 1 216 ? 12.215 -3.757 -34.205 1.00 95.19 216 TYR A N 1
ATOM 1671 C CA . TYR A 1 216 ? 12.077 -5.005 -33.443 1.00 95.19 216 TYR A CA 1
ATOM 1672 C C . TYR A 1 216 ? 12.967 -5.048 -32.197 1.00 95.19 216 TYR A C 1
ATOM 1674 O O . TYR A 1 216 ? 12.521 -5.505 -31.145 1.00 95.19 216 TYR A O 1
ATOM 1682 N N . GLU A 1 217 ? 14.199 -4.538 -32.281 1.00 93.19 217 GLU A N 1
ATOM 1683 C CA . GLU A 1 217 ? 15.150 -4.580 -31.167 1.00 93.19 217 GLU A CA 1
ATOM 1684 C C . GLU A 1 217 ? 14.647 -3.753 -29.974 1.00 93.19 217 GLU A C 1
ATOM 1686 O O . GLU A 1 217 ? 14.443 -4.293 -28.886 1.00 93.19 217 GLU A O 1
ATOM 1691 N N . GLY A 1 218 ? 14.330 -2.472 -30.186 1.00 95.00 218 GLY A N 1
ATOM 1692 C CA . GLY A 1 218 ? 13.795 -1.604 -29.132 1.00 95.00 218 GLY A CA 1
ATOM 1693 C C . GLY A 1 218 ? 12.437 -2.071 -28.594 1.00 95.00 218 GLY A C 1
ATOM 1694 O O . GLY A 1 218 ? 12.203 -2.044 -27.384 1.00 95.00 218 GLY A O 1
ATOM 1695 N N . ALA A 1 219 ? 11.553 -2.565 -29.468 1.00 94.94 219 ALA A N 1
ATOM 1696 C CA . ALA A 1 219 ? 1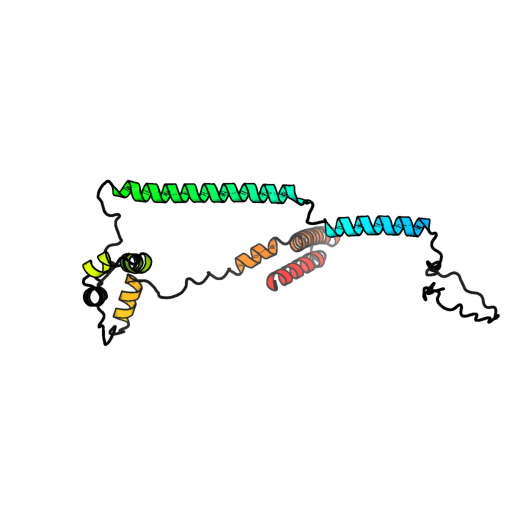0.245 -3.066 -29.055 1.00 94.94 219 ALA A CA 1
ATOM 1697 C C . ALA A 1 219 ? 10.328 -4.359 -28.232 1.00 94.94 219 ALA A C 1
ATOM 1699 O O . ALA A 1 219 ? 9.563 -4.518 -27.280 1.00 94.94 219 ALA A O 1
ATOM 1700 N N . SER A 1 220 ? 11.269 -5.256 -28.542 1.00 96.44 220 SER A N 1
ATOM 1701 C CA . SER A 1 220 ? 11.471 -6.493 -27.778 1.00 96.44 220 SER A CA 1
ATOM 1702 C C . SER A 1 220 ? 11.908 -6.214 -26.335 1.00 96.44 220 SER A C 1
ATOM 1704 O O . SER A 1 220 ? 11.381 -6.815 -25.397 1.00 96.44 220 SER A O 1
ATOM 1706 N N . ILE A 1 221 ? 12.795 -5.233 -26.146 1.00 95.69 221 ILE A N 1
ATOM 1707 C CA . ILE A 1 221 ? 13.277 -4.805 -24.828 1.00 95.69 221 ILE A CA 1
ATOM 1708 C C . ILE A 1 221 ? 12.142 -4.134 -24.043 1.00 95.69 221 ILE A C 1
ATOM 1710 O O . ILE A 1 221 ? 11.922 -4.467 -22.878 1.00 95.69 221 ILE A O 1
ATOM 1714 N N . ALA A 1 222 ? 11.370 -3.243 -24.677 1.00 95.31 222 ALA A N 1
ATOM 1715 C CA . ALA A 1 222 ? 10.215 -2.607 -24.039 1.00 95.31 222 ALA A CA 1
ATOM 1716 C C . ALA A 1 222 ? 9.152 -3.636 -23.613 1.00 95.31 222 ALA A C 1
ATOM 1718 O O . ALA A 1 222 ? 8.614 -3.560 -22.507 1.00 95.31 222 ALA A O 1
ATOM 1719 N N . PHE A 1 223 ? 8.881 -4.633 -24.459 1.00 96.12 223 PHE A N 1
ATOM 1720 C CA . PHE A 1 223 ? 7.944 -5.707 -24.146 1.00 96.12 223 PHE A CA 1
ATOM 1721 C C . PHE A 1 223 ? 8.415 -6.558 -22.958 1.00 96.12 223 PHE A C 1
ATOM 1723 O O . PHE A 1 223 ? 7.625 -6.843 -22.058 1.00 96.12 223 PHE A O 1
ATOM 1730 N N . ALA A 1 224 ? 9.706 -6.901 -22.901 1.00 95.56 224 ALA A N 1
ATOM 1731 C CA . ALA A 1 224 ? 10.285 -7.619 -21.768 1.00 95.56 224 ALA A CA 1
ATOM 1732 C C . ALA A 1 224 ? 10.134 -6.839 -20.449 1.00 95.56 224 ALA A C 1
ATOM 1734 O O . ALA A 1 224 ? 9.737 -7.418 -19.439 1.00 95.56 224 ALA A O 1
ATOM 1735 N N . VAL A 1 225 ? 10.375 -5.523 -20.461 1.00 94.62 225 VAL A N 1
ATOM 1736 C CA . VAL A 1 225 ? 10.195 -4.652 -19.285 1.00 94.62 225 VAL A CA 1
ATOM 1737 C C . VAL A 1 225 ? 8.741 -4.647 -18.807 1.00 94.62 225 VAL A C 1
ATOM 1739 O O . VAL A 1 225 ? 8.494 -4.801 -17.613 1.00 94.62 225 VAL A O 1
ATOM 1742 N N . ILE A 1 226 ? 7.772 -4.538 -19.721 1.00 92.81 226 ILE A N 1
ATOM 1743 C CA . ILE A 1 226 ? 6.341 -4.583 -19.378 1.00 92.81 226 ILE A CA 1
ATOM 1744 C C . ILE A 1 226 ? 5.975 -5.917 -18.718 1.00 92.81 226 ILE A C 1
ATOM 1746 O O . ILE A 1 226 ? 5.268 -5.920 -17.712 1.00 92.81 226 ILE A O 1
ATOM 1750 N N . LEU A 1 227 ? 6.472 -7.042 -19.240 1.00 93.94 227 LEU A N 1
ATOM 1751 C CA . LEU A 1 227 ? 6.224 -8.354 -18.638 1.00 93.94 227 LEU A CA 1
ATOM 1752 C C . LEU A 1 227 ? 6.797 -8.462 -17.224 1.00 93.94 227 LEU A C 1
ATOM 1754 O O . LEU A 1 227 ? 6.115 -8.983 -16.343 1.00 93.94 227 LEU A O 1
ATOM 1758 N N . VAL A 1 228 ? 8.011 -7.948 -17.000 1.00 92.56 228 VAL A N 1
ATOM 1759 C CA . VAL A 1 228 ? 8.621 -7.910 -15.663 1.00 92.56 228 VAL A CA 1
ATOM 1760 C C . VAL A 1 228 ? 7.741 -7.114 -14.702 1.00 92.56 228 VAL A C 1
ATOM 1762 O O . VAL A 1 228 ? 7.432 -7.602 -13.626 1.00 92.56 228 VAL A O 1
ATOM 1765 N N . ILE A 1 229 ? 7.264 -5.942 -15.116 1.00 90.75 229 ILE A N 1
ATOM 1766 C CA . ILE A 1 229 ? 6.424 -5.078 -14.282 1.00 90.75 229 ILE A CA 1
ATOM 1767 C C . ILE A 1 229 ? 5.071 -5.719 -13.938 1.00 90.75 229 ILE A C 1
ATOM 1769 O O . ILE A 1 229 ? 4.546 -5.504 -12.853 1.00 90.75 229 ILE A O 1
ATOM 1773 N N . VAL A 1 230 ? 4.477 -6.478 -14.862 1.00 89.50 230 VAL A N 1
ATOM 1774 C CA . VAL A 1 230 ? 3.187 -7.147 -14.629 1.00 89.50 230 VAL A CA 1
ATOM 1775 C C . VAL A 1 230 ? 3.327 -8.341 -13.680 1.00 89.50 230 VAL A C 1
ATOM 1777 O O . VAL A 1 230 ? 2.369 -8.661 -12.977 1.00 89.50 230 VAL A O 1
ATOM 1780 N N . VAL A 1 231 ? 4.486 -9.014 -13.664 1.00 90.62 231 VAL A N 1
ATOM 1781 C CA . VAL A 1 231 ? 4.725 -10.170 -12.782 1.00 90.62 231 VAL A CA 1
ATOM 1782 C C . VAL A 1 231 ? 5.234 -9.776 -11.390 1.00 90.62 231 VAL A C 1
ATOM 1784 O O . VAL A 1 231 ? 5.023 -10.539 -10.447 1.00 90.62 231 VAL A O 1
ATOM 1787 N N . THR A 1 232 ? 5.901 -8.624 -11.257 1.00 84.94 232 THR A N 1
ATOM 1788 C CA . THR A 1 232 ? 6.356 -8.064 -9.968 1.00 84.94 232 THR A CA 1
ATOM 1789 C C . THR A 1 232 ? 5.236 -7.385 -9.199 1.00 84.94 232 THR A C 1
ATOM 1791 O O . THR A 1 232 ? 5.117 -7.664 -7.985 1.00 84.94 232 THR A O 1
#

Radius of gyration: 40.08 Å; chains: 1; bounding box: 99×71×80 Å

Foldseek 3Di:
DDDDDDDPDPPDDPPDDDDDDDDDDDDPPPDPPCPPPDPVNVVVVVVVVVVVVVCVVCVPVVCPVVVVVVVVVVVVVVVVVVVVVVVVVVVVVVVVPPDDPDPDPPQQPDAQDALVLVCCCVVVVPVVSCVVCVHPVSNCVRLVADPVHGDPPDPVSVVRCCRRNNDPDPPDDPDDDLVNLLVVLCPPPVLVVLLVVLVVQQVVQCVPVNPPGSRCSSVVSVVVSVVVSVVD

Sequence (232 aa):
MAHQRGDLEAGQNISTDLSRGGDLSSGPFDIISTKNASIDSLRRWRKAALVLNASRRFRYTLDLKKEEEKRRILSKIRANAHVILAAHLFKKGGNGVNGTAEPHPPPNGDFGISAGQISAITRDRDHNAFEELGGVKGVADALKTDTEKGIYGDDTDLLKRKNAFGSNTYPQKKGRSFWMFLWEAWQDLTLIILMVAAVASLVLGMKTEGVKEGWYEGASIAFAVILVIVVT